Protein AF-A0A0F9W4S0-F1 (afdb_monomer_lite)

Structure (mmCIF, N/CA/C/O backbone):
data_AF-A0A0F9W4S0-F1
#
_entry.id   AF-A0A0F9W4S0-F1
#
loop_
_atom_site.group_PDB
_atom_site.id
_atom_site.type_symbol
_atom_site.label_atom_id
_atom_site.label_alt_id
_atom_site.label_comp_id
_atom_site.label_asym_id
_atom_site.label_entity_id
_atom_site.label_seq_id
_atom_site.pdbx_PDB_ins_code
_atom_site.Cartn_x
_atom_site.Cartn_y
_atom_site.Cartn_z
_atom_site.occupancy
_atom_site.B_iso_or_equiv
_atom_site.auth_seq_id
_atom_site.auth_comp_id
_atom_site.auth_asym_id
_atom_site.auth_atom_id
_atom_site.pdbx_PDB_model_num
ATOM 1 N N . MET A 1 1 ? 78.321 -8.284 -88.233 1.00 35.53 1 MET A N 1
ATOM 2 C CA . MET A 1 1 ? 76.912 -8.106 -88.644 1.00 35.53 1 MET A CA 1
ATOM 3 C C . MET A 1 1 ? 76.069 -8.826 -87.599 1.00 35.53 1 MET A C 1
ATOM 5 O O . MET A 1 1 ? 76.230 -10.026 -87.461 1.00 35.53 1 MET A O 1
ATOM 9 N N . THR A 1 2 ? 75.561 -8.072 -86.612 1.00 40.84 2 THR A N 1
ATOM 10 C CA . THR A 1 2 ? 74.116 -7.757 -86.428 1.00 40.84 2 THR A CA 1
ATOM 11 C C . THR A 1 2 ? 73.338 -8.998 -85.978 1.00 40.84 2 THR A C 1
ATOM 13 O O . THR A 1 2 ? 73.166 -9.905 -86.777 1.00 40.84 2 THR A O 1
ATOM 16 N N . GLY A 1 3 ? 73.025 -9.156 -84.686 1.00 39.34 3 GLY A N 1
ATOM 17 C CA . GLY A 1 3 ? 71.827 -8.589 -84.029 1.00 39.34 3 GLY A CA 1
ATOM 18 C C . GLY A 1 3 ? 70.700 -9.637 -84.118 1.00 39.34 3 GLY A C 1
ATOM 19 O O . GLY A 1 3 ? 70.496 -10.188 -85.186 1.00 39.34 3 GLY A O 1
ATOM 20 N N . ILE A 1 4 ? 69.982 -10.047 -83.075 1.00 41.34 4 ILE A N 1
ATOM 21 C CA . ILE A 1 4 ? 69.151 -9.268 -82.154 1.00 41.34 4 ILE A CA 1
ATOM 22 C C . ILE A 1 4 ? 68.816 -10.184 -80.966 1.00 41.34 4 ILE A C 1
ATOM 24 O O . ILE A 1 4 ? 68.409 -11.330 -81.146 1.00 41.34 4 ILE A O 1
ATOM 28 N N . GLU A 1 5 ? 68.987 -9.655 -79.760 1.00 43.16 5 GLU A N 1
ATOM 29 C CA . GLU A 1 5 ? 68.543 -10.239 -78.500 1.00 43.16 5 GLU A CA 1
ATOM 30 C C . GLU A 1 5 ? 67.014 -10.112 -78.391 1.00 43.16 5 GLU A C 1
ATOM 32 O O . GLU A 1 5 ? 66.477 -9.007 -78.341 1.00 43.16 5 GLU A O 1
ATOM 37 N N . THR A 1 6 ? 66.289 -11.228 -78.332 1.00 47.62 6 THR A N 1
ATOM 38 C CA . THR A 1 6 ? 64.877 -11.239 -77.919 1.00 47.62 6 THR A CA 1
ATOM 39 C C . THR A 1 6 ? 64.795 -11.530 -76.426 1.00 47.62 6 THR A C 1
ATOM 41 O O . THR A 1 6 ? 64.619 -12.672 -76.003 1.00 47.62 6 THR A O 1
ATOM 44 N N . GLY A 1 7 ? 64.951 -10.474 -75.627 1.00 41.50 7 GLY A N 1
ATOM 45 C CA . GLY A 1 7 ? 64.634 -10.478 -74.204 1.00 41.50 7 GLY A CA 1
ATOM 46 C C . GLY A 1 7 ? 63.122 -10.567 -74.000 1.00 41.50 7 GLY A C 1
ATOM 47 O O . GLY A 1 7 ? 62.387 -9.621 -74.279 1.00 41.50 7 GLY A O 1
ATOM 48 N N . ILE A 1 8 ? 62.658 -11.712 -73.504 1.00 42.81 8 ILE A N 1
ATOM 49 C CA . ILE A 1 8 ? 61.307 -11.884 -72.969 1.00 42.81 8 ILE A CA 1
ATOM 50 C C . ILE A 1 8 ? 61.239 -11.059 -71.679 1.00 42.81 8 ILE A C 1
ATOM 52 O O . ILE A 1 8 ? 61.689 -11.489 -70.618 1.00 42.81 8 ILE A O 1
ATOM 56 N N . MET A 1 9 ? 60.705 -9.844 -71.789 1.00 37.66 9 MET A N 1
ATOM 57 C CA . MET A 1 9 ? 60.315 -9.006 -70.658 1.00 37.66 9 MET A CA 1
ATOM 58 C C . MET A 1 9 ? 59.133 -9.672 -69.944 1.00 37.66 9 MET A C 1
ATOM 60 O O . MET A 1 9 ? 57.969 -9.388 -70.224 1.00 37.66 9 MET A O 1
ATOM 64 N N . LEU A 1 10 ? 59.439 -10.578 -69.013 1.00 39.91 10 LEU A N 1
ATOM 65 C CA . LEU A 1 10 ? 58.548 -10.944 -67.916 1.00 39.91 10 LEU A CA 1
ATOM 66 C C . LEU A 1 10 ? 58.331 -9.682 -67.078 1.00 39.91 10 LEU A C 1
ATOM 68 O O . LEU A 1 10 ? 59.092 -9.375 -66.164 1.00 39.91 10 LEU A O 1
ATOM 72 N N . GLY A 1 11 ? 57.303 -8.918 -67.444 1.00 39.50 11 GLY A N 1
ATOM 73 C CA . GLY A 1 11 ? 56.758 -7.848 -66.630 1.00 39.50 11 GLY A CA 1
ATOM 74 C C . GLY A 1 11 ? 56.229 -8.445 -65.334 1.00 39.50 11 GLY A C 1
ATOM 75 O O . GLY A 1 11 ? 55.070 -8.834 -65.238 1.00 39.50 11 GLY A O 1
ATOM 76 N N . THR A 1 12 ? 57.102 -8.543 -64.337 1.00 44.38 12 THR A N 1
ATOM 77 C CA . THR A 1 12 ? 56.738 -8.643 -62.930 1.00 44.38 12 THR A CA 1
ATOM 78 C C . THR A 1 12 ? 55.812 -7.474 -62.622 1.00 44.38 12 THR A C 1
ATOM 80 O O . THR A 1 12 ? 56.262 -6.356 -62.372 1.00 44.38 12 THR A O 1
ATOM 83 N N . TYR A 1 13 ? 54.503 -7.719 -62.642 1.00 42.56 13 TYR A N 1
ATOM 84 C CA . TYR A 1 13 ? 53.553 -6.893 -61.918 1.00 42.56 13 TYR A CA 1
ATOM 85 C C . TYR A 1 13 ? 53.876 -7.096 -60.441 1.00 42.56 13 TYR A C 1
ATOM 87 O O . TYR A 1 13 ? 53.337 -7.980 -59.776 1.00 42.56 13 TYR A O 1
ATOM 95 N N . ALA A 1 14 ? 54.828 -6.311 -59.939 1.00 40.72 14 ALA A N 1
ATOM 96 C CA . ALA A 1 14 ? 54.977 -6.068 -58.522 1.00 40.72 14 ALA A CA 1
ATOM 97 C C . ALA A 1 14 ? 53.711 -5.328 -58.084 1.00 40.72 14 ALA A C 1
ATOM 99 O O . ALA A 1 14 ? 53.678 -4.105 -57.984 1.00 40.72 14 ALA A O 1
ATOM 100 N N . VAL A 1 15 ? 52.643 -6.094 -57.868 1.00 44.09 15 VAL A N 1
ATOM 101 C CA . VAL A 1 15 ? 51.557 -5.701 -56.987 1.00 44.09 15 VAL A CA 1
ATOM 102 C C . VAL A 1 15 ? 52.212 -5.628 -55.619 1.00 44.09 15 VAL A C 1
ATOM 104 O O . VAL A 1 15 ? 52.358 -6.621 -54.907 1.00 44.09 15 VAL A O 1
ATOM 107 N N . THR A 1 16 ? 52.747 -4.451 -55.313 1.00 43.53 16 THR A N 1
ATOM 108 C CA . THR A 1 16 ? 53.255 -4.109 -53.999 1.00 43.53 16 THR A CA 1
ATOM 109 C C . THR A 1 16 ? 52.145 -4.444 -53.013 1.00 43.53 16 THR A C 1
ATOM 111 O O . THR A 1 16 ? 51.036 -3.918 -53.087 1.00 43.53 16 THR A O 1
ATOM 114 N N . ALA A 1 17 ? 52.435 -5.369 -52.099 1.00 41.00 17 ALA A N 1
ATOM 115 C CA . ALA A 1 17 ? 51.502 -5.905 -51.110 1.00 41.00 17 ALA A CA 1
ATOM 116 C C . ALA A 1 17 ? 50.814 -4.831 -50.228 1.00 41.00 17 ALA A C 1
ATOM 118 O O . ALA A 1 17 ? 49.924 -5.161 -49.449 1.00 41.00 17 ALA A O 1
ATOM 119 N N . GLY A 1 18 ? 51.188 -3.552 -50.363 1.00 42.31 18 GLY A N 1
ATOM 120 C CA . GLY A 1 18 ? 50.518 -2.409 -49.746 1.00 42.31 18 GLY A CA 1
ATOM 121 C C . GLY A 1 18 ? 49.149 -2.064 -50.349 1.00 42.31 18 GLY A C 1
ATOM 122 O O . GLY A 1 18 ? 48.245 -1.729 -49.589 1.00 42.31 18 GLY A O 1
ATOM 123 N N . ASP A 1 19 ? 48.943 -2.208 -51.665 1.00 39.06 19 ASP A N 1
ATOM 124 C CA . ASP A 1 19 ? 47.693 -1.760 -52.317 1.00 39.06 19 ASP A CA 1
ATOM 125 C C . ASP A 1 19 ? 46.550 -2.792 -52.213 1.00 39.06 19 ASP A C 1
ATOM 127 O O . ASP A 1 19 ? 45.376 -2.425 -52.152 1.00 39.06 19 ASP A O 1
ATOM 131 N N . VAL A 1 20 ? 46.863 -4.087 -52.083 1.00 39.53 20 VAL A N 1
ATOM 132 C CA . VAL A 1 20 ? 45.851 -5.149 -51.874 1.00 39.53 20 VAL A CA 1
ATOM 133 C C . VAL A 1 20 ? 45.367 -5.201 -50.413 1.00 39.53 20 VAL A C 1
ATOM 135 O O . VAL A 1 20 ? 44.236 -5.604 -50.138 1.00 39.53 20 VAL A O 1
ATOM 138 N N . MET A 1 21 ? 46.170 -4.710 -49.461 1.00 44.09 21 MET A N 1
ATOM 139 C CA . MET A 1 21 ? 45.812 -4.650 -48.034 1.00 44.09 21 MET A CA 1
ATOM 140 C C . MET A 1 21 ? 44.781 -3.551 -47.693 1.00 44.09 21 MET A C 1
ATOM 142 O O . MET A 1 21 ? 44.067 -3.677 -46.693 1.00 44.09 21 MET A O 1
ATOM 146 N N . MET A 1 22 ? 44.641 -2.493 -48.505 1.00 46.06 22 MET A N 1
ATOM 147 C CA . MET A 1 22 ? 43.649 -1.428 -48.251 1.00 46.06 22 MET A CA 1
ATOM 148 C C . MET A 1 22 ? 42.220 -1.779 -48.704 1.00 46.06 22 MET A C 1
ATOM 150 O O . MET A 1 22 ? 41.257 -1.289 -48.117 1.00 46.06 22 MET A O 1
ATOM 154 N N . VAL A 1 23 ? 42.053 -2.667 -49.690 1.00 42.81 23 VAL A N 1
ATOM 155 C CA . VAL A 1 23 ? 40.718 -3.123 -50.136 1.00 42.81 23 VAL A CA 1
ATOM 156 C C . VAL A 1 23 ? 40.209 -4.294 -49.281 1.00 42.81 23 VAL A C 1
ATOM 158 O O . VAL A 1 23 ? 39.013 -4.410 -49.023 1.00 42.81 23 VAL A O 1
ATOM 161 N N . ALA A 1 24 ? 41.107 -5.138 -48.757 1.00 38.03 24 ALA A N 1
ATOM 162 C CA . ALA A 1 24 ? 40.723 -6.243 -47.873 1.00 38.03 24 ALA A CA 1
ATOM 163 C C . ALA A 1 24 ? 40.256 -5.773 -46.477 1.00 38.03 24 ALA A C 1
ATOM 165 O O . ALA A 1 24 ? 39.369 -6.382 -45.877 1.00 38.03 24 ALA A O 1
ATOM 166 N N . SER A 1 25 ? 40.809 -4.672 -45.957 1.00 46.62 25 SER A N 1
ATOM 167 C CA . SER A 1 25 ? 40.494 -4.165 -44.610 1.00 46.62 25 SER A CA 1
ATOM 168 C C . SER A 1 25 ? 39.125 -3.475 -44.503 1.00 46.62 25 SER A C 1
ATOM 170 O O . SER A 1 25 ? 38.517 -3.485 -43.432 1.00 46.62 25 SER A O 1
ATOM 172 N N . THR A 1 26 ? 38.577 -2.955 -45.604 1.00 52.28 26 THR A N 1
ATOM 173 C CA . THR A 1 26 ? 37.248 -2.315 -45.636 1.00 52.28 26 THR A CA 1
ATOM 174 C C . THR A 1 26 ? 36.097 -3.326 -45.646 1.00 52.28 26 THR A C 1
ATOM 176 O O . THR A 1 26 ? 35.061 -3.070 -45.034 1.00 52.28 26 THR A O 1
ATOM 179 N N . LEU A 1 27 ? 36.278 -4.516 -46.230 1.00 41.91 27 LEU A N 1
ATOM 180 C CA . LEU A 1 27 ? 35.255 -5.575 -46.213 1.00 41.91 27 LEU A CA 1
ATOM 181 C C . LEU A 1 27 ? 35.150 -6.285 -44.852 1.00 41.91 27 LEU A C 1
ATOM 183 O O . LEU A 1 27 ? 34.049 -6.637 -44.423 1.00 41.91 27 LEU A O 1
ATOM 187 N N . ILE A 1 28 ? 36.267 -6.431 -44.130 1.00 51.91 28 ILE A N 1
ATOM 188 C CA . ILE A 1 28 ? 36.280 -7.033 -42.785 1.00 51.91 28 ILE A CA 1
ATOM 189 C C . ILE A 1 28 ? 35.549 -6.134 -41.767 1.00 51.91 28 ILE A C 1
ATOM 191 O O . ILE A 1 28 ? 34.851 -6.637 -40.883 1.00 51.91 28 ILE A O 1
ATOM 195 N N . GLY A 1 29 ? 35.617 -4.806 -41.924 1.00 51.94 29 GLY A N 1
ATOM 196 C CA . GLY A 1 29 ? 34.922 -3.852 -41.050 1.00 51.94 29 GLY A CA 1
ATOM 197 C C . GLY A 1 29 ? 33.389 -3.916 -41.130 1.00 51.94 29 GLY A C 1
ATOM 198 O O . GLY A 1 29 ? 32.711 -3.769 -40.112 1.00 51.94 29 GLY A O 1
ATOM 199 N N . VAL A 1 30 ? 32.823 -4.198 -42.308 1.00 52.47 30 VAL A N 1
ATOM 200 C CA . VAL A 1 30 ? 31.363 -4.186 -42.530 1.00 52.47 30 VAL A CA 1
ATOM 201 C C . VAL A 1 30 ? 30.675 -5.404 -41.907 1.00 52.47 30 VAL A C 1
ATOM 203 O O . VAL A 1 30 ? 29.612 -5.267 -41.297 1.00 52.47 30 VAL A O 1
ATOM 206 N N . VAL A 1 31 ? 31.291 -6.588 -41.982 1.00 55.84 31 VAL A N 1
ATOM 207 C CA . VAL A 1 31 ? 30.741 -7.813 -41.369 1.00 55.84 31 VAL A CA 1
ATOM 208 C C . VAL A 1 31 ? 30.735 -7.702 -39.841 1.00 55.84 31 VAL A C 1
ATOM 210 O O . VAL A 1 31 ? 29.723 -8.011 -39.206 1.00 55.84 31 VAL A O 1
ATOM 213 N N . GLY A 1 32 ? 31.810 -7.162 -39.253 1.00 59.38 32 GLY A N 1
ATOM 214 C CA . GLY A 1 32 ? 31.873 -6.875 -37.816 1.00 59.38 32 GLY A CA 1
ATOM 215 C C . GLY A 1 32 ? 30.794 -5.882 -37.363 1.00 59.38 32 GLY A C 1
ATOM 216 O O . GLY A 1 32 ? 30.127 -6.104 -36.352 1.00 59.38 32 GLY A O 1
ATOM 217 N N . GLN A 1 33 ? 30.540 -4.829 -38.148 1.00 58.38 33 GLN A N 1
ATOM 218 C CA . GLN A 1 33 ? 29.513 -3.824 -37.842 1.00 58.38 33 GLN A CA 1
ATOM 219 C C . GLN A 1 33 ? 28.076 -4.353 -37.989 1.00 58.38 33 GLN A C 1
ATOM 221 O O . GLN A 1 33 ? 27.204 -3.998 -37.189 1.00 58.38 33 GLN A O 1
ATOM 226 N N . MET A 1 34 ? 27.805 -5.237 -38.955 1.00 55.88 34 MET A N 1
ATOM 227 C CA . MET A 1 34 ? 26.488 -5.873 -39.098 1.00 55.88 34 MET A CA 1
ATOM 228 C C . MET A 1 34 ? 26.182 -6.831 -37.942 1.00 55.88 34 MET A C 1
ATOM 230 O O . MET A 1 34 ? 25.073 -6.800 -37.400 1.00 55.88 34 MET A O 1
ATOM 234 N N . GLN A 1 35 ? 27.168 -7.624 -37.516 1.00 64.50 35 GLN A N 1
ATOM 235 C CA . GLN A 1 35 ? 27.033 -8.526 -36.371 1.00 64.50 35 GLN A CA 1
ATOM 236 C C . GLN A 1 35 ? 26.844 -7.747 -35.056 1.00 64.50 35 GLN A C 1
ATOM 238 O O . GLN A 1 35 ? 26.011 -8.108 -34.216 1.00 64.50 35 GLN A O 1
ATOM 243 N N . GLN A 1 36 ? 27.535 -6.613 -34.911 1.00 64.12 36 GLN A N 1
ATOM 244 C CA . GLN A 1 36 ? 27.388 -5.708 -33.771 1.00 64.12 36 GLN A CA 1
ATOM 245 C C . GLN A 1 36 ? 25.999 -5.043 -33.724 1.00 64.12 36 GLN A C 1
ATOM 247 O O . GLN A 1 36 ? 25.409 -4.922 -32.649 1.00 64.12 36 GLN A O 1
ATOM 252 N N . ALA A 1 37 ? 25.421 -4.689 -34.877 1.00 60.94 37 ALA A N 1
ATOM 253 C CA . ALA A 1 37 ? 24.073 -4.125 -34.957 1.00 60.94 37 ALA A CA 1
ATOM 254 C C . ALA A 1 37 ? 22.980 -5.137 -34.554 1.00 60.94 37 ALA A C 1
ATOM 256 O O . ALA A 1 37 ? 22.035 -4.773 -33.847 1.00 60.94 37 ALA A O 1
ATOM 257 N N . SER A 1 38 ? 23.099 -6.411 -34.954 1.00 69.31 38 SER A N 1
ATOM 258 C CA . SER A 1 38 ? 22.171 -7.462 -34.502 1.00 69.31 38 SER A CA 1
ATOM 259 C C . SER A 1 38 ? 22.297 -7.745 -33.004 1.00 69.31 38 SER A C 1
ATOM 261 O O . SER A 1 38 ? 21.282 -7.896 -32.322 1.00 69.31 38 SER A O 1
ATOM 263 N N . ALA A 1 39 ? 23.521 -7.733 -32.465 1.00 71.75 39 ALA A N 1
ATOM 264 C CA . ALA A 1 39 ? 23.762 -7.921 -31.037 1.00 71.75 39 ALA A CA 1
ATOM 265 C C . ALA A 1 39 ? 23.161 -6.780 -30.194 1.00 71.75 39 ALA A C 1
ATOM 267 O O . ALA A 1 39 ? 22.528 -7.037 -29.172 1.00 71.75 39 ALA A O 1
ATOM 268 N N . GLN A 1 40 ? 23.268 -5.526 -30.646 1.00 72.94 40 GLN A N 1
ATOM 269 C CA . GLN A 1 40 ? 22.666 -4.368 -29.967 1.00 72.94 40 GLN A CA 1
ATOM 270 C C . GLN A 1 40 ? 21.131 -4.401 -29.975 1.00 72.94 40 GLN A C 1
ATOM 272 O O . GLN A 1 40 ? 20.493 -4.039 -28.982 1.00 72.94 40 GLN A O 1
ATOM 277 N N . GLN A 1 41 ? 20.514 -4.872 -31.064 1.00 72.50 41 GLN A N 1
ATOM 278 C CA . GLN A 1 41 ? 19.062 -5.063 -31.112 1.00 72.50 41 GLN A CA 1
ATOM 279 C C . GLN A 1 41 ? 18.596 -6.188 -30.183 1.00 72.50 41 GLN A C 1
ATOM 281 O O . GLN A 1 41 ? 17.593 -6.011 -29.487 1.00 72.50 41 GLN A O 1
ATOM 286 N N . ALA A 1 42 ? 19.315 -7.313 -30.141 1.00 77.88 42 ALA A N 1
ATOM 287 C CA . ALA A 1 42 ? 19.025 -8.417 -29.228 1.00 77.88 42 ALA A CA 1
ATOM 288 C C . ALA A 1 42 ? 19.185 -7.991 -27.757 1.00 77.88 42 ALA A C 1
ATOM 290 O O . ALA A 1 42 ? 18.298 -8.248 -26.943 1.00 77.88 42 ALA A O 1
ATOM 291 N N . ALA A 1 43 ? 20.243 -7.241 -27.434 1.00 77.25 43 ALA A N 1
ATOM 292 C CA . ALA A 1 43 ? 20.469 -6.690 -26.099 1.00 77.25 43 ALA A CA 1
ATOM 293 C C . ALA A 1 43 ? 19.334 -5.747 -25.657 1.00 77.25 43 ALA A C 1
ATOM 295 O O . ALA A 1 43 ? 18.821 -5.874 -24.546 1.00 77.25 43 ALA A O 1
ATOM 296 N N . GLY A 1 44 ? 18.871 -4.855 -26.540 1.00 77.19 44 GLY A N 1
ATOM 297 C CA . GLY A 1 44 ? 17.746 -3.962 -26.242 1.00 77.19 44 GLY A CA 1
ATOM 298 C C . GLY A 1 44 ? 16.409 -4.695 -26.052 1.00 77.19 44 GLY A C 1
ATOM 299 O O . GLY A 1 44 ? 15.571 -4.259 -25.263 1.00 77.19 44 GLY A O 1
ATOM 300 N N . GLN A 1 45 ? 16.191 -5.820 -26.743 1.00 80.56 45 GLN A N 1
ATOM 301 C CA . GLN A 1 45 ? 15.010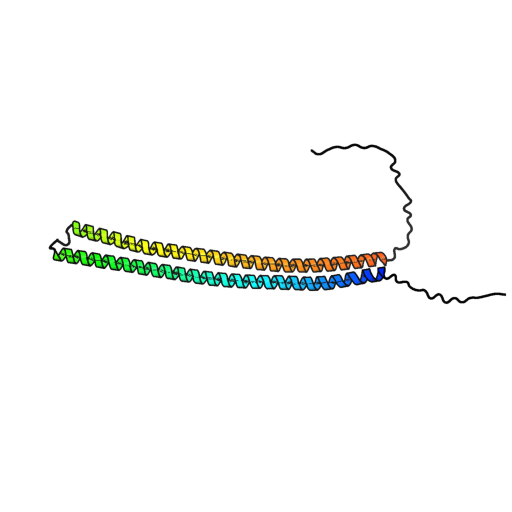 -6.666 -26.530 1.00 80.56 45 GLN A CA 1
ATOM 302 C C . GLN A 1 45 ? 15.081 -7.430 -25.205 1.00 80.56 45 GLN A C 1
ATOM 304 O O . GLN A 1 45 ? 14.095 -7.444 -24.470 1.00 80.56 45 GLN A O 1
ATOM 309 N N . ALA A 1 46 ? 16.242 -7.996 -24.866 1.00 81.50 46 ALA A N 1
ATOM 310 C CA . ALA A 1 46 ? 16.459 -8.676 -23.592 1.00 81.50 46 ALA A CA 1
ATOM 311 C C . ALA A 1 46 ? 16.275 -7.721 -22.399 1.00 81.50 46 ALA A C 1
ATOM 313 O O . ALA A 1 46 ? 15.619 -8.069 -21.420 1.00 81.50 46 ALA A O 1
ATOM 314 N N . GLN A 1 47 ? 16.769 -6.484 -22.506 1.00 81.50 47 GLN A N 1
ATOM 315 C CA . GLN A 1 47 ? 16.570 -5.451 -21.485 1.00 81.50 47 GLN A CA 1
ATOM 316 C C . GLN A 1 47 ? 15.096 -5.058 -21.327 1.00 81.50 47 GLN A C 1
ATOM 318 O O . GLN A 1 47 ? 14.618 -4.912 -20.203 1.00 81.50 47 GLN A O 1
ATOM 323 N N . ALA A 1 48 ? 14.350 -4.939 -22.429 1.00 79.44 48 ALA A N 1
ATOM 324 C CA . ALA A 1 48 ? 12.915 -4.671 -22.374 1.00 79.44 48 ALA A CA 1
ATOM 325 C C . ALA A 1 48 ? 12.124 -5.837 -21.751 1.00 79.44 48 ALA A C 1
ATOM 327 O O . ALA A 1 48 ? 11.210 -5.598 -20.964 1.00 79.44 48 ALA A O 1
ATOM 328 N N . ALA A 1 49 ? 12.489 -7.085 -22.059 1.00 83.50 49 ALA A N 1
ATOM 329 C CA . ALA A 1 49 ? 11.884 -8.265 -21.443 1.00 83.50 49 ALA A CA 1
ATOM 330 C C . ALA A 1 49 ? 12.183 -8.328 -19.936 1.00 83.50 49 ALA A C 1
ATOM 332 O O . ALA A 1 49 ? 11.274 -8.518 -19.130 1.00 83.50 49 ALA A O 1
ATOM 333 N N . ALA A 1 50 ? 13.432 -8.078 -19.533 1.00 84.56 50 ALA A N 1
ATOM 334 C CA . ALA A 1 50 ? 13.818 -8.011 -18.125 1.00 84.56 50 ALA A CA 1
ATOM 335 C C . ALA A 1 50 ? 13.062 -6.903 -17.369 1.00 84.56 50 ALA A C 1
ATOM 337 O O . ALA A 1 50 ? 12.590 -7.124 -16.254 1.00 84.56 50 ALA A O 1
ATOM 338 N N . ALA A 1 51 ? 12.892 -5.730 -17.984 1.00 84.62 51 ALA A N 1
ATOM 339 C CA . ALA A 1 51 ? 12.079 -4.648 -17.436 1.00 84.62 51 ALA A CA 1
ATOM 340 C C . ALA A 1 51 ? 10.603 -5.046 -17.272 1.00 84.62 51 ALA A C 1
ATOM 342 O O . ALA A 1 51 ? 10.006 -4.757 -16.236 1.00 84.62 51 ALA A O 1
ATOM 343 N N . ALA A 1 52 ? 10.028 -5.751 -18.252 1.00 85.81 52 ALA A N 1
ATOM 344 C CA . ALA A 1 52 ? 8.660 -6.259 -18.172 1.00 85.81 52 ALA A CA 1
ATOM 345 C C . ALA A 1 52 ? 8.478 -7.271 -17.035 1.00 85.81 52 ALA A C 1
ATOM 347 O O . ALA A 1 52 ? 7.505 -7.186 -16.287 1.00 85.81 52 ALA A O 1
ATOM 348 N N . HIS A 1 53 ? 9.440 -8.177 -16.845 1.00 88.25 53 HIS A N 1
ATOM 349 C CA . HIS A 1 53 ? 9.428 -9.103 -15.715 1.00 88.25 53 HIS A CA 1
ATOM 350 C C . HIS A 1 53 ? 9.510 -8.379 -14.369 1.00 88.25 53 HIS A C 1
ATOM 352 O O . HIS A 1 53 ? 8.734 -8.693 -13.470 1.00 88.25 53 HIS A O 1
ATOM 358 N N . ARG A 1 54 ? 10.391 -7.380 -14.236 1.00 85.88 54 ARG A N 1
ATOM 359 C CA . ARG A 1 54 ? 10.491 -6.566 -13.012 1.00 85.88 54 ARG A CA 1
ATOM 360 C C . ARG A 1 54 ? 9.182 -5.850 -12.700 1.00 85.88 54 ARG A C 1
ATOM 362 O O . ARG A 1 54 ? 8.722 -5.903 -11.568 1.00 85.88 54 ARG A O 1
ATOM 369 N N . ALA A 1 55 ? 8.545 -5.259 -13.706 1.00 87.25 55 ALA A N 1
ATOM 370 C CA . ALA A 1 55 ? 7.256 -4.599 -13.535 1.00 87.25 55 ALA A CA 1
ATOM 371 C C . ALA A 1 55 ? 6.137 -5.577 -13.148 1.00 87.25 55 ALA A C 1
ATOM 373 O O . ALA A 1 55 ? 5.298 -5.259 -12.310 1.00 87.25 55 ALA A O 1
ATOM 374 N N . ALA A 1 56 ? 6.134 -6.788 -13.712 1.00 90.25 56 ALA A N 1
ATOM 375 C CA . ALA A 1 56 ? 5.179 -7.824 -13.330 1.00 90.25 56 ALA A CA 1
ATOM 376 C C . ALA A 1 56 ? 5.366 -8.278 -11.871 1.00 90.25 56 ALA A C 1
ATOM 378 O O . ALA A 1 56 ? 4.377 -8.492 -11.173 1.00 90.25 56 ALA A O 1
ATOM 379 N N . ILE A 1 57 ? 6.613 -8.402 -11.404 1.00 92.44 57 ILE A N 1
ATOM 380 C CA . ILE A 1 57 ? 6.924 -8.724 -10.003 1.00 92.44 57 ILE A CA 1
ATOM 381 C C . ILE A 1 57 ? 6.467 -7.589 -9.084 1.00 92.44 57 ILE A C 1
ATOM 383 O O . ILE A 1 57 ? 5.719 -7.855 -8.148 1.00 92.44 57 ILE A O 1
ATOM 387 N N . ALA A 1 58 ? 6.820 -6.343 -9.409 1.00 90.06 58 ALA A N 1
ATOM 388 C CA . ALA A 1 58 ? 6.380 -5.156 -8.678 1.00 90.06 58 ALA A CA 1
ATOM 389 C C . ALA A 1 58 ? 4.847 -5.092 -8.554 1.00 90.06 58 ALA A C 1
ATOM 391 O O . ALA A 1 58 ? 4.308 -4.893 -7.470 1.00 90.06 58 ALA A O 1
ATOM 392 N N . ASN A 1 59 ? 4.114 -5.368 -9.638 1.00 91.19 59 ASN A N 1
ATOM 393 C CA . ASN A 1 59 ? 2.650 -5.406 -9.607 1.00 91.19 59 ASN A CA 1
ATOM 394 C C . ASN A 1 59 ? 2.096 -6.505 -8.691 1.00 91.19 59 ASN A C 1
ATOM 396 O O . ASN A 1 59 ? 1.108 -6.276 -7.994 1.00 91.19 59 ASN A O 1
ATOM 400 N N . ARG A 1 60 ? 2.712 -7.694 -8.673 1.00 94.31 60 ARG A N 1
ATOM 401 C CA . ARG A 1 60 ? 2.310 -8.767 -7.748 1.00 94.31 60 ARG A CA 1
ATOM 402 C C . ARG A 1 60 ? 2.592 -8.383 -6.302 1.00 94.31 60 ARG A C 1
ATOM 404 O O . ARG A 1 60 ? 1.754 -8.617 -5.441 1.00 94.31 60 ARG A O 1
ATOM 411 N N . GLN A 1 61 ? 3.746 -7.782 -6.042 1.00 93.44 61 GLN A N 1
ATOM 412 C CA . GLN A 1 61 ? 4.121 -7.343 -4.704 1.00 93.44 61 GLN A CA 1
ATOM 413 C C . GLN A 1 61 ? 3.187 -6.235 -4.198 1.00 93.44 61 GLN A C 1
ATOM 415 O O . GLN A 1 61 ? 2.713 -6.313 -3.068 1.00 93.44 61 GLN A O 1
ATOM 420 N N . ALA A 1 62 ? 2.808 -5.296 -5.069 1.00 95.81 62 ALA A N 1
ATOM 421 C CA . ALA A 1 62 ? 1.782 -4.298 -4.785 1.00 95.81 62 ALA A CA 1
ATOM 422 C C . ALA A 1 62 ? 0.419 -4.932 -4.447 1.00 95.81 62 ALA A C 1
ATOM 424 O O . ALA A 1 62 ? -0.216 -4.534 -3.477 1.00 95.81 62 ALA A O 1
ATOM 425 N N . GLN A 1 63 ? -0.019 -5.955 -5.191 1.00 94.75 63 GLN A N 1
ATOM 426 C CA . GLN A 1 63 ? -1.267 -6.670 -4.877 1.00 94.75 63 GLN A CA 1
ATOM 427 C C . GLN A 1 63 ? -1.217 -7.373 -3.516 1.00 94.75 63 GLN A C 1
ATOM 429 O O . GLN A 1 63 ? -2.208 -7.375 -2.791 1.00 94.75 63 GLN A O 1
ATOM 434 N N . VAL A 1 64 ? -0.076 -7.966 -3.150 1.00 97.00 64 VAL A N 1
ATOM 435 C CA . VAL A 1 64 ? 0.099 -8.583 -1.826 1.00 97.00 64 VAL A CA 1
ATOM 436 C C . VAL A 1 64 ? -0.013 -7.530 -0.723 1.00 97.00 64 VAL A C 1
ATOM 438 O O . VAL A 1 64 ? -0.703 -7.768 0.265 1.00 97.00 64 VAL A O 1
ATOM 441 N N . MET A 1 65 ? 0.598 -6.357 -0.905 1.00 96.88 65 MET A N 1
ATOM 442 C CA . MET A 1 65 ? 0.489 -5.246 0.048 1.00 96.88 65 MET A CA 1
ATOM 443 C C . MET A 1 65 ? -0.958 -4.757 0.201 1.00 96.88 65 MET A C 1
ATOM 445 O O . MET A 1 65 ? -1.406 -4.529 1.319 1.00 96.88 65 MET A O 1
ATOM 449 N N . GLU A 1 66 ? -1.728 -4.662 -0.884 1.00 96.44 66 GLU A N 1
ATOM 450 C CA . GLU A 1 66 ? -3.153 -4.297 -0.815 1.00 96.44 66 GLU A CA 1
ATOM 451 C C . GLU A 1 66 ? -4.000 -5.350 -0.097 1.00 96.44 66 GLU A C 1
ATOM 453 O O . GLU A 1 66 ? -4.888 -5.015 0.686 1.00 96.44 66 GLU A O 1
ATOM 458 N N . GLN A 1 67 ? -3.713 -6.636 -0.316 1.00 97.81 67 GLN A N 1
ATOM 459 C CA . GLN A 1 67 ? -4.373 -7.707 0.429 1.00 97.81 67 GLN A CA 1
ATOM 460 C C . GLN A 1 67 ? -4.051 -7.625 1.923 1.00 97.81 67 GLN A C 1
ATOM 462 O O . GLN A 1 67 ? -4.952 -7.776 2.747 1.00 97.81 67 GLN A O 1
ATOM 467 N N . GLN A 1 68 ? -2.793 -7.351 2.276 1.00 96.62 68 GLN A N 1
ATOM 468 C CA . GLN A 1 68 ? -2.382 -7.122 3.662 1.00 96.62 68 GLN A CA 1
ATOM 469 C C . GLN A 1 68 ? -3.086 -5.893 4.255 1.00 96.62 68 GLN A C 1
ATOM 471 O O . GLN A 1 68 ? -3.602 -5.976 5.364 1.00 96.62 68 GLN A O 1
ATOM 476 N N . ALA A 1 69 ? -3.214 -4.797 3.501 1.00 97.81 69 ALA A N 1
ATOM 477 C CA . ALA A 1 69 ? -3.952 -3.609 3.930 1.00 97.81 69 ALA A CA 1
ATOM 478 C C . ALA A 1 69 ? -5.424 -3.931 4.237 1.00 97.81 69 ALA A C 1
ATOM 480 O O . ALA A 1 69 ? -5.962 -3.521 5.265 1.00 97.81 69 ALA A O 1
ATOM 481 N N . GLY A 1 70 ? -6.071 -4.728 3.381 1.00 97.06 70 GLY A N 1
ATOM 482 C CA . GLY A 1 70 ? -7.427 -5.221 3.624 1.00 97.06 70 GLY A CA 1
ATOM 483 C C . GLY A 1 70 ? -7.535 -6.086 4.885 1.00 97.06 70 GLY A C 1
ATOM 484 O O . GLY A 1 70 ? -8.504 -5.963 5.636 1.00 97.06 70 GLY A O 1
ATOM 485 N N . GLN A 1 71 ? -6.534 -6.930 5.150 1.00 97.81 71 GLN A N 1
ATOM 486 C CA . GLN A 1 71 ? -6.475 -7.740 6.369 1.00 97.81 71 GLN A CA 1
ATOM 487 C C . GLN A 1 71 ? -6.299 -6.875 7.622 1.00 97.81 71 GLN A C 1
ATOM 489 O O . GLN A 1 71 ? -7.021 -7.098 8.590 1.00 97.81 71 GLN A O 1
ATOM 494 N N . GLU A 1 72 ? -5.433 -5.860 7.597 1.00 97.75 72 GLU A N 1
ATOM 495 C CA . GLU A 1 72 ? -5.248 -4.920 8.714 1.00 97.75 72 GLU A CA 1
ATOM 496 C C . GLU A 1 72 ? -6.548 -4.184 9.062 1.00 97.75 72 GLU A C 1
ATOM 498 O O . G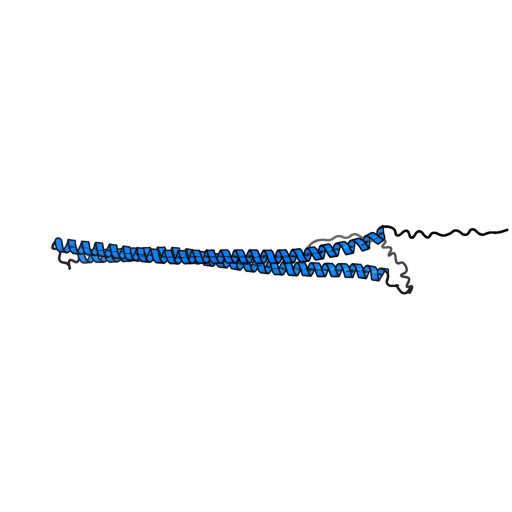LU A 1 72 ? -6.936 -4.135 10.231 1.00 97.75 72 GLU A O 1
ATOM 503 N N . ARG A 1 73 ? -7.295 -3.707 8.055 1.00 97.94 73 ARG A N 1
ATOM 504 C CA . ARG A 1 73 ? -8.629 -3.115 8.274 1.00 97.94 73 ARG A CA 1
ATOM 505 C C . ARG A 1 73 ? -9.615 -4.108 8.880 1.00 97.94 73 ARG A C 1
ATOM 507 O O . ARG A 1 73 ? -10.397 -3.758 9.759 1.00 97.94 73 ARG A O 1
ATOM 514 N N . ALA A 1 74 ? -9.611 -5.354 8.414 1.00 97.94 74 ALA A N 1
ATOM 515 C CA . ALA A 1 74 ? -10.501 -6.375 8.957 1.00 97.94 74 ALA A CA 1
ATOM 516 C C . ALA A 1 74 ? -10.147 -6.720 10.414 1.00 97.94 74 ALA A C 1
ATOM 518 O O . ALA A 1 74 ? -11.041 -6.906 11.242 1.00 97.94 74 ALA A O 1
ATOM 519 N N . VAL A 1 75 ? -8.853 -6.796 10.738 1.00 98.19 75 VAL A N 1
ATOM 520 C CA . VAL A 1 75 ? -8.358 -7.038 12.098 1.00 98.19 75 VAL A CA 1
ATOM 521 C C . VAL A 1 75 ? -8.728 -5.877 13.016 1.00 98.19 75 VAL A C 1
ATOM 523 O O . VAL A 1 75 ? -9.251 -6.121 14.103 1.00 98.19 75 VAL A O 1
ATOM 526 N N . SER A 1 76 ? -8.550 -4.630 12.576 1.00 97.81 76 SER A N 1
ATOM 527 C CA . SER A 1 76 ? -8.903 -3.458 13.381 1.00 97.81 76 SER A CA 1
ATOM 528 C C . SER A 1 76 ? -10.401 -3.334 13.626 1.00 97.81 76 SER A C 1
ATOM 530 O O . SER A 1 76 ? -10.819 -3.045 14.746 1.00 97.81 76 SER A O 1
ATOM 532 N N . GLN A 1 77 ? -11.232 -3.652 12.630 1.00 98.00 77 GLN A N 1
ATOM 533 C CA . GLN A 1 77 ? -12.684 -3.711 12.802 1.00 98.00 77 GLN A CA 1
ATOM 534 C C . GLN A 1 77 ? -13.100 -4.755 13.840 1.00 98.00 77 GLN A C 1
ATOM 536 O O . GLN A 1 77 ? -13.965 -4.481 14.673 1.00 98.00 77 GLN A O 1
ATOM 541 N N . ARG A 1 78 ? -12.474 -5.939 13.834 1.00 98.19 78 ARG A N 1
ATOM 542 C CA . ARG A 1 78 ? -12.728 -6.963 14.860 1.00 98.19 78 ARG A CA 1
ATOM 543 C C . ARG A 1 78 ? -12.264 -6.507 16.239 1.00 98.19 78 ARG A C 1
ATOM 545 O O . ARG A 1 78 ? -13.003 -6.687 1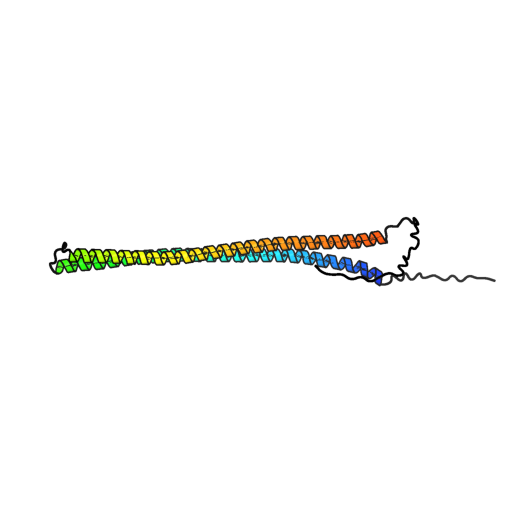7.201 1.00 98.19 78 ARG A O 1
ATOM 552 N N . ALA A 1 79 ? -11.083 -5.900 16.335 1.00 97.62 79 ALA A N 1
ATOM 553 C CA . ALA A 1 79 ? -10.564 -5.372 17.594 1.00 97.62 79 ALA A CA 1
ATOM 554 C C . ALA A 1 79 ? -11.508 -4.314 18.184 1.00 97.62 79 ALA A C 1
ATOM 556 O O . ALA A 1 79 ? -11.870 -4.391 19.353 1.00 97.62 79 ALA A O 1
ATOM 557 N N . ALA A 1 80 ? -12.006 -3.396 17.356 1.00 97.75 80 ALA A N 1
ATOM 558 C CA . ALA A 1 80 ? -12.969 -2.386 17.774 1.00 97.75 80 ALA A CA 1
ATOM 559 C C . ALA A 1 80 ? -14.309 -2.984 18.231 1.00 97.75 80 ALA A C 1
ATOM 561 O O . ALA A 1 80 ? -14.885 -2.541 19.222 1.00 97.75 80 ALA A O 1
ATOM 562 N N . GLN A 1 81 ? -14.809 -4.017 17.547 1.00 98.06 81 GLN A N 1
ATOM 563 C CA . GLN A 1 81 ? -16.008 -4.739 17.989 1.00 98.06 81 GLN A CA 1
ATOM 564 C C . GLN A 1 81 ? -15.800 -5.443 19.334 1.00 98.06 81 GLN A C 1
ATOM 566 O O . GLN A 1 81 ? -16.724 -5.482 20.147 1.00 98.06 81 GLN A O 1
ATOM 571 N N . GLU A 1 82 ? -14.607 -5.987 19.569 1.00 97.88 82 GLU A N 1
ATOM 572 C CA . GLU A 1 82 ? -14.254 -6.643 20.825 1.00 97.88 82 GLU A CA 1
ATOM 573 C C . GLU A 1 82 ? -14.133 -5.632 21.974 1.00 97.88 82 GLU A C 1
ATOM 575 O O . GLU A 1 82 ? -14.682 -5.881 23.045 1.00 97.88 82 GLU A O 1
ATOM 580 N N . GLU A 1 83 ? -13.533 -4.457 21.750 1.00 97.88 83 GLU A N 1
ATOM 581 C CA . GLU A 1 83 ? -13.543 -3.361 22.733 1.00 97.88 83 GLU A CA 1
ATOM 582 C C . GLU A 1 83 ? -14.975 -2.940 23.075 1.00 97.88 83 GLU A C 1
ATOM 584 O O . GLU A 1 83 ? -15.341 -2.893 24.252 1.00 97.88 83 GLU A O 1
ATOM 589 N N . ARG A 1 84 ? -15.843 -2.799 22.063 1.00 96.94 84 ARG A N 1
ATOM 590 C CA . ARG A 1 84 ? -17.267 -2.518 22.296 1.00 96.94 84 ARG A CA 1
ATOM 591 C C . ARG A 1 84 ? -18.009 -3.623 23.040 1.00 96.94 84 ARG A C 1
ATOM 593 O O . ARG A 1 84 ? -18.997 -3.424 23.745 1.00 96.94 84 ARG A O 1
ATOM 600 N N . ARG A 1 85 ? -17.593 -4.870 22.846 1.00 97.62 85 ARG A N 1
ATOM 601 C CA . ARG A 1 85 ? -18.162 -6.004 23.573 1.00 97.62 85 ARG A CA 1
ATOM 602 C C . ARG A 1 85 ? -17.727 -5.978 25.039 1.00 97.62 85 ARG A C 1
ATOM 604 O O . ARG A 1 85 ? -18.554 -6.219 25.916 1.00 97.62 85 ARG A O 1
ATOM 611 N N . ARG A 1 86 ? -16.458 -5.661 25.304 1.00 96.62 86 ARG A N 1
ATOM 612 C CA . ARG A 1 86 ? -15.900 -5.533 26.656 1.00 96.62 86 ARG A CA 1
ATOM 613 C C . ARG A 1 86 ? -16.571 -4.412 27.433 1.00 96.62 86 ARG A C 1
ATOM 615 O O . ARG A 1 86 ? -17.007 -4.666 28.552 1.00 96.62 86 ARG A O 1
ATOM 622 N N . GLY A 1 87 ? -16.721 -3.228 26.841 1.00 96.69 87 GLY A N 1
ATOM 623 C CA . GLY A 1 87 ? -17.395 -2.112 27.503 1.00 96.69 87 GLY A CA 1
ATOM 624 C C . GLY A 1 87 ? -18.847 -2.446 27.860 1.00 96.69 87 GLY A C 1
ATOM 625 O O . GLY A 1 87 ? -19.227 -2.327 29.023 1.00 96.69 87 GLY A O 1
ATOM 626 N N . ARG A 1 88 ? -19.610 -3.077 26.954 1.00 95.75 88 ARG A N 1
ATOM 627 C CA . ARG A 1 88 ? -20.950 -3.618 27.270 1.00 95.75 88 ARG A CA 1
ATOM 628 C C . ARG A 1 88 ? -20.968 -4.619 28.430 1.00 95.75 88 ARG A C 1
ATOM 630 O O . ARG A 1 88 ? -21.887 -4.572 29.251 1.00 95.75 88 ARG A O 1
ATOM 637 N N . PHE A 1 89 ? -19.985 -5.516 28.531 1.00 97.31 89 PHE A N 1
ATOM 638 C CA . PHE A 1 89 ? -19.886 -6.440 29.668 1.00 97.31 89 PHE A CA 1
ATOM 639 C C . PHE A 1 89 ? -19.574 -5.718 30.983 1.00 97.31 89 PHE A C 1
ATOM 641 O O . PHE A 1 89 ? -20.168 -6.048 32.011 1.00 97.31 89 PHE A O 1
ATOM 648 N N . VAL A 1 90 ? -18.680 -4.726 30.960 1.00 96.56 90 VAL A N 1
ATOM 649 C CA . VAL A 1 90 ? -18.357 -3.909 32.138 1.00 96.56 90 VAL A CA 1
ATOM 650 C C . VAL A 1 90 ? -19.581 -3.101 32.571 1.00 96.56 90 VAL A C 1
ATOM 652 O O . VAL A 1 90 ? -19.959 -3.173 33.738 1.00 96.56 90 VAL A O 1
ATOM 655 N N . SER A 1 91 ? -20.268 -2.441 31.638 1.00 94.81 91 SER A N 1
ATOM 656 C CA . SER A 1 91 ? -21.519 -1.714 31.886 1.00 94.81 91 SER A CA 1
ATOM 657 C C . SER A 1 91 ? -22.602 -2.617 32.480 1.00 94.81 91 SER A C 1
ATOM 659 O O . SER A 1 91 ? -23.220 -2.263 33.482 1.00 94.81 91 SER A O 1
ATOM 661 N N . SER A 1 92 ? -22.773 -3.831 31.942 1.00 94.75 92 SER A N 1
ATOM 662 C CA . SER A 1 92 ? -23.724 -4.819 32.480 1.00 94.75 92 SER A CA 1
ATOM 663 C C . SER A 1 92 ? -23.372 -5.233 33.912 1.00 94.75 92 SER A C 1
ATOM 665 O O . SER A 1 92 ? -24.252 -5.383 34.759 1.00 94.75 92 SER A O 1
ATOM 667 N N . ARG A 1 93 ? -22.077 -5.397 34.210 1.00 94.62 93 ARG A N 1
ATOM 668 C CA . ARG A 1 93 ? -21.596 -5.738 35.553 1.00 94.62 93 ARG A CA 1
ATOM 669 C C . ARG A 1 93 ? -21.800 -4.590 36.540 1.00 94.62 93 ARG A C 1
ATOM 671 O O . ARG A 1 93 ? -22.205 -4.857 37.669 1.00 94.62 93 ARG A O 1
ATOM 678 N N . VAL A 1 94 ? -21.539 -3.346 36.133 1.00 92.88 94 VAL A N 1
ATOM 679 C CA . VAL A 1 94 ? -21.810 -2.159 36.958 1.00 92.88 94 VAL A CA 1
ATOM 680 C C . VAL A 1 94 ? -23.297 -2.083 37.270 1.00 92.88 94 VAL A C 1
ATOM 682 O O . VAL A 1 94 ? -23.655 -2.033 38.439 1.00 92.88 94 VAL A O 1
ATOM 685 N N . GLN A 1 95 ? -24.161 -2.202 36.260 1.00 90.88 95 GLN A N 1
ATOM 686 C CA . GLN A 1 95 ? -25.610 -2.173 36.448 1.00 90.88 95 GLN A CA 1
ATOM 687 C C . GLN A 1 95 ? -26.104 -3.270 37.409 1.00 90.88 95 GLN A C 1
ATOM 689 O O . GLN A 1 95 ? -26.922 -2.995 38.287 1.00 90.88 95 GLN A O 1
ATOM 694 N N . ALA A 1 96 ? -25.590 -4.500 37.289 1.00 92.38 96 ALA A N 1
ATOM 695 C CA . ALA A 1 96 ? -25.935 -5.596 38.194 1.00 92.38 96 ALA A CA 1
ATOM 696 C C . ALA A 1 96 ? -25.459 -5.344 39.636 1.00 92.38 96 ALA A C 1
ATOM 698 O O . ALA A 1 96 ? -26.190 -5.627 40.585 1.00 92.38 96 ALA A O 1
ATOM 699 N N . LEU A 1 97 ? -24.254 -4.791 39.809 1.00 90.81 97 LEU A N 1
ATOM 700 C CA . LEU A 1 97 ? -23.713 -4.457 41.126 1.00 90.81 97 LEU A CA 1
ATOM 701 C C . LEU A 1 97 ? -24.494 -3.313 41.785 1.00 90.81 97 LEU A C 1
ATOM 703 O O . LEU A 1 97 ? -24.782 -3.394 42.975 1.00 90.81 97 LEU A O 1
ATOM 707 N N . SER A 1 98 ? -24.881 -2.292 41.015 1.00 88.50 98 SER A N 1
ATOM 708 C CA . SER A 1 98 ? -25.731 -1.190 41.478 1.00 88.50 98 SER A CA 1
ATOM 709 C C . SER A 1 98 ? -27.104 -1.683 41.930 1.00 88.50 98 SER A C 1
ATOM 711 O O . SER A 1 98 ? -27.583 -1.290 42.989 1.00 88.50 98 SER A O 1
ATOM 713 N N . ALA A 1 99 ? -27.715 -2.600 41.171 1.00 87.50 99 ALA A N 1
ATOM 714 C CA . ALA A 1 99 ? -28.981 -3.215 41.560 1.00 87.50 99 ALA A CA 1
ATOM 715 C C . ALA A 1 99 ? -28.848 -4.040 42.855 1.00 87.50 99 ALA A C 1
ATOM 717 O O . ALA A 1 99 ? -29.736 -4.000 43.704 1.00 87.50 99 ALA A O 1
ATOM 718 N N . ALA A 1 100 ? -27.733 -4.757 43.032 1.00 88.81 100 ALA A N 1
ATOM 719 C CA . ALA A 1 100 ? -27.470 -5.556 44.228 1.00 88.81 100 ALA A CA 1
ATOM 720 C C . ALA A 1 100 ? -27.156 -4.710 45.475 1.00 88.81 100 ALA A C 1
ATOM 722 O O . ALA A 1 100 ? -27.474 -5.130 46.586 1.00 88.81 100 ALA A O 1
ATOM 723 N N . SER A 1 101 ? -26.549 -3.529 45.317 1.00 86.81 101 SER A N 1
ATOM 724 C CA . SER A 1 101 ? -26.223 -2.632 46.435 1.00 86.81 101 SER A CA 1
ATOM 725 C C . SER A 1 101 ? -27.412 -1.800 46.928 1.00 86.81 101 SER A C 1
ATOM 727 O O . SER A 1 101 ? -27.274 -1.068 47.907 1.00 86.81 101 SER A O 1
ATOM 729 N N . GLY A 1 102 ? -28.574 -1.894 46.271 1.00 83.81 102 GLY A N 1
ATOM 730 C CA . GLY A 1 102 ? -29.752 -1.084 46.586 1.00 83.81 102 GLY A CA 1
ATOM 731 C C . GLY A 1 102 ? -29.627 0.379 46.151 1.00 83.81 102 GLY A C 1
ATOM 732 O O . GLY A 1 102 ? -30.524 1.174 46.431 1.00 83.81 102 GLY A O 1
ATOM 733 N N . ALA A 1 103 ? -28.546 0.738 45.449 1.00 77.81 103 ALA A N 1
ATOM 734 C CA . ALA A 1 103 ? -28.443 2.024 44.779 1.00 77.81 103 ALA A CA 1
ATOM 735 C C . ALA A 1 103 ? -29.480 2.061 43.649 1.00 77.81 103 ALA A C 1
ATOM 737 O O . ALA A 1 103 ? -29.535 1.165 42.803 1.00 77.81 103 ALA A O 1
ATOM 738 N N . GLY A 1 104 ? -30.340 3.080 43.641 1.00 74.88 104 GLY A N 1
ATOM 739 C CA . GLY A 1 104 ? -31.332 3.235 42.582 1.00 74.88 104 GLY A CA 1
ATOM 740 C C . GLY A 1 104 ? -30.649 3.283 41.213 1.00 74.88 104 GLY A C 1
ATOM 741 O O . GLY A 1 104 ? -29.612 3.920 41.056 1.00 74.88 104 GLY A O 1
ATOM 742 N N . ALA A 1 105 ? -31.244 2.655 40.195 1.00 70.19 105 ALA A N 1
ATOM 743 C CA . ALA A 1 105 ? -30.708 2.655 38.826 1.00 70.19 105 ALA A CA 1
ATOM 744 C C . ALA A 1 105 ? -30.544 4.067 38.213 1.00 70.19 105 ALA A C 1
ATOM 746 O O . ALA A 1 105 ? -29.916 4.218 37.171 1.00 70.19 105 ALA A O 1
ATOM 747 N N . LEU A 1 106 ? -31.120 5.086 38.860 1.00 77.62 106 LEU A N 1
ATOM 748 C CA . LEU A 1 106 ? -31.069 6.499 38.487 1.00 77.62 106 LEU A CA 1
ATOM 749 C C . LEU A 1 106 ? -30.160 7.328 39.410 1.00 77.62 106 LEU A C 1
ATOM 751 O O . LEU A 1 106 ? -30.234 8.554 39.390 1.00 77.62 106 LEU A O 1
ATOM 755 N N . ASP A 1 107 ? -29.330 6.686 40.238 1.00 85.81 107 ASP A N 1
ATOM 756 C CA . ASP A 1 107 ? -28.326 7.402 41.020 1.00 85.81 107 ASP A CA 1
ATOM 757 C C . ASP A 1 107 ? -27.351 8.115 40.059 1.00 85.81 107 ASP A C 1
ATOM 759 O O . ASP A 1 107 ? -26.771 7.460 39.180 1.00 85.81 107 ASP A O 1
ATOM 763 N N . PRO A 1 108 ? -27.156 9.440 40.193 1.00 86.94 108 PRO A N 1
ATOM 764 C CA . PRO A 1 108 ? -26.305 10.212 39.290 1.00 86.94 108 PRO A CA 1
ATOM 765 C C . PRO A 1 108 ? -24.861 9.696 39.244 1.00 86.94 108 PRO A C 1
ATOM 767 O O . PRO A 1 108 ? -24.211 9.796 38.204 1.00 86.94 108 PRO A O 1
ATOM 770 N N . THR A 1 109 ? -24.374 9.084 40.325 1.00 89.38 109 THR A N 1
ATOM 771 C CA . THR A 1 109 ? -23.045 8.463 40.390 1.00 89.38 109 THR A CA 1
ATOM 772 C C . THR A 1 109 ? -22.943 7.270 39.440 1.00 89.38 109 THR A C 1
ATOM 774 O O . THR A 1 109 ? -21.962 7.138 38.712 1.00 89.38 109 THR A O 1
ATOM 777 N N . ILE A 1 110 ? -23.965 6.408 39.404 1.00 88.38 110 ILE A N 1
ATOM 778 C CA . ILE A 1 110 ? -23.982 5.213 38.546 1.00 88.38 110 ILE A CA 1
ATOM 779 C C . ILE A 1 110 ? -24.119 5.601 37.075 1.00 88.38 110 ILE A C 1
ATOM 781 O O . ILE A 1 110 ? -23.422 5.045 36.226 1.00 88.38 110 ILE A O 1
ATOM 785 N N . VAL A 1 111 ? -24.970 6.587 36.779 1.00 90.44 111 VAL A N 1
ATOM 786 C CA . VAL A 1 111 ? -25.118 7.138 35.425 1.00 90.44 111 VAL A CA 1
ATOM 787 C C . VAL A 1 111 ? -23.801 7.744 34.934 1.00 90.44 111 VAL A C 1
ATOM 789 O O . VAL A 1 111 ? -23.418 7.492 33.793 1.00 90.44 111 VAL A O 1
ATOM 792 N N . GLY A 1 112 ? -23.082 8.472 35.796 1.00 92.12 112 GLY A N 1
ATOM 793 C CA . GLY A 1 112 ? -21.748 8.997 35.489 1.00 92.12 112 GLY A CA 1
ATOM 794 C C . GLY A 1 112 ? -20.757 7.889 35.133 1.00 92.12 112 GLY A C 1
ATOM 795 O O . GLY A 1 112 ? -20.176 7.913 34.054 1.00 92.12 112 GLY A O 1
ATOM 796 N N . ILE A 1 113 ? -20.655 6.853 35.975 1.00 91.75 113 ILE A N 1
ATOM 797 C CA . ILE A 1 113 ? -19.759 5.708 35.736 1.00 91.75 113 ILE A CA 1
ATOM 798 C C . ILE A 1 113 ? -20.088 4.998 34.412 1.00 91.75 113 ILE A C 1
ATOM 800 O O . ILE A 1 113 ? -19.185 4.665 33.648 1.00 91.75 113 ILE A O 1
ATOM 804 N N . LEU A 1 114 ? -21.371 4.763 34.115 1.00 92.75 114 LEU A N 1
ATOM 805 C CA . LEU A 1 114 ? -21.804 4.156 32.849 1.00 92.75 114 LEU A CA 1
ATOM 806 C C . LEU A 1 114 ? -21.458 5.036 31.636 1.00 92.75 114 LEU A C 1
ATOM 808 O O . LEU A 1 114 ? -21.042 4.509 30.603 1.00 92.75 114 LEU A O 1
ATOM 812 N N . GLY A 1 115 ? -21.607 6.357 31.762 1.00 93.56 115 GLY A N 1
ATOM 813 C CA . GLY A 1 115 ? -21.222 7.323 30.732 1.00 93.56 115 GLY A CA 1
ATOM 814 C C . GLY A 1 115 ? -19.715 7.334 30.464 1.00 93.56 115 GLY A C 1
ATOM 815 O O . GLY A 1 115 ? -19.295 7.298 29.304 1.00 93.56 115 GLY A O 1
ATOM 816 N N . ASP A 1 116 ? -18.906 7.299 31.523 1.00 95.31 116 ASP A N 1
ATOM 817 C CA . ASP A 1 116 ? -17.445 7.234 31.424 1.00 95.31 116 ASP A CA 1
ATOM 818 C C . ASP A 1 116 ? -16.993 5.926 30.760 1.00 95.31 116 ASP A C 1
ATOM 820 O O . ASP A 1 116 ? -16.165 5.950 29.849 1.00 95.31 116 ASP A O 1
ATOM 824 N N . ILE A 1 117 ? -17.590 4.786 31.136 1.00 94.69 117 ILE A N 1
ATOM 825 C CA . ILE A 1 117 ? -17.309 3.487 30.502 1.00 94.69 117 ILE A CA 1
ATOM 826 C C . ILE A 1 117 ? -17.646 3.524 29.012 1.00 94.69 117 ILE A C 1
ATOM 828 O O . ILE A 1 117 ? -16.842 3.068 28.204 1.00 94.69 117 ILE A O 1
ATOM 832 N N . GLY A 1 118 ? -18.808 4.068 28.638 1.00 94.19 118 GLY A N 1
ATOM 833 C CA . GLY A 1 118 ? -19.203 4.175 27.232 1.00 94.19 118 GLY A CA 1
ATOM 834 C C . GLY A 1 118 ? -18.265 5.075 26.420 1.00 94.19 118 GLY A C 1
ATOM 835 O O . GLY A 1 118 ? -17.927 4.755 25.281 1.00 94.19 118 GLY A O 1
ATOM 836 N N . THR A 1 119 ? -17.797 6.171 27.019 1.00 97.06 119 THR A N 1
ATOM 837 C CA . THR A 1 119 ? -16.848 7.095 26.379 1.00 97.06 119 THR A CA 1
ATOM 838 C C . THR A 1 119 ? -15.477 6.443 26.188 1.00 97.06 119 THR A C 1
ATOM 840 O O . THR A 1 119 ? -14.885 6.537 25.111 1.00 97.06 119 THR A O 1
ATOM 843 N N . GLU A 1 120 ? -14.985 5.739 27.206 1.00 95.88 120 GLU A N 1
ATOM 844 C CA . GLU A 1 120 ? -13.716 5.008 27.161 1.00 95.88 120 GLU A CA 1
ATOM 845 C C . GLU A 1 120 ? -13.773 3.836 26.163 1.00 95.88 120 GLU A C 1
ATOM 847 O O . GLU A 1 120 ? -12.837 3.630 25.389 1.00 95.88 120 GLU A O 1
ATOM 852 N N . GLU A 1 121 ? -14.888 3.098 26.133 1.00 97.25 121 GLU A N 1
ATOM 853 C CA . GLU A 1 121 ? -15.164 2.022 25.173 1.00 97.25 121 GLU A CA 1
ATOM 854 C C . GLU A 1 121 ? -15.045 2.522 23.729 1.00 97.25 121 GLU A C 1
ATOM 856 O O . GLU A 1 121 ? -14.286 1.959 22.935 1.00 97.25 121 GLU A O 1
ATOM 861 N N . GLU A 1 122 ? -15.767 3.593 23.386 1.00 96.69 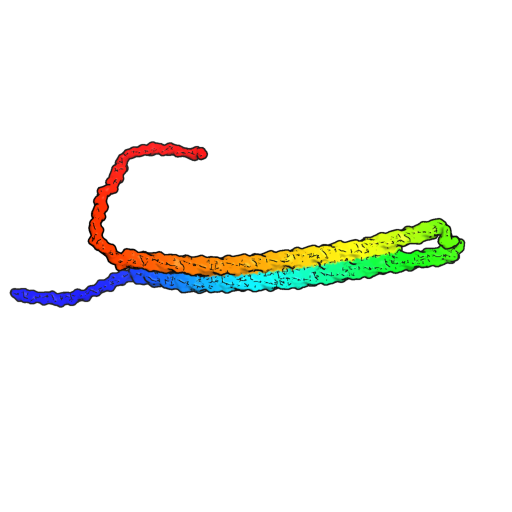122 GLU A N 1
ATOM 862 C CA . GLU A 1 122 ? -15.763 4.115 22.019 1.00 96.69 122 GLU A CA 1
ATOM 863 C C . GLU A 1 122 ? -14.413 4.742 21.662 1.00 96.69 122 GLU A C 1
ATOM 865 O O . GLU A 1 122 ? -13.925 4.549 20.550 1.00 96.69 122 GLU A O 1
ATOM 870 N N . THR A 1 123 ? -13.748 5.411 22.609 1.00 98.25 123 THR A N 1
ATOM 871 C CA . THR A 1 123 ? -12.400 5.956 22.389 1.00 98.25 123 THR A CA 1
ATOM 872 C C . THR A 1 123 ? -11.405 4.845 22.048 1.00 98.25 123 THR A C 1
ATOM 874 O O . THR A 1 123 ? -10.639 4.971 21.089 1.00 98.25 123 THR A O 1
ATOM 877 N N . ARG A 1 124 ? -11.440 3.717 22.768 1.00 97.44 124 ARG A N 1
ATOM 878 C CA . ARG A 1 124 ? -10.586 2.550 22.482 1.00 97.44 124 ARG A CA 1
ATOM 879 C C . ARG A 1 124 ? -10.936 1.889 21.156 1.00 97.44 124 ARG A C 1
ATOM 881 O O . ARG A 1 124 ? -10.035 1.545 20.392 1.00 97.44 124 ARG A O 1
ATOM 888 N N . ALA A 1 125 ? -12.225 1.749 20.854 1.00 98.00 125 ALA A N 1
ATOM 889 C CA . ALA A 1 125 ? -12.686 1.181 19.594 1.00 98.00 125 ALA A CA 1
ATOM 890 C C . ALA A 1 125 ? -12.245 2.030 18.388 1.00 98.00 125 ALA A C 1
ATOM 892 O O . ALA A 1 125 ? -11.716 1.492 17.413 1.00 98.00 125 ALA A O 1
ATOM 893 N N . LEU A 1 126 ? -12.403 3.354 18.465 1.00 97.75 126 LEU A N 1
ATOM 894 C CA . LEU A 1 126 ? -11.955 4.289 17.431 1.00 97.75 126 LEU A CA 1
ATOM 895 C C . LEU A 1 126 ? -10.432 4.312 17.300 1.00 97.75 126 LEU A C 1
ATOM 897 O O . LEU A 1 126 ? -9.926 4.334 16.180 1.00 97.75 126 LEU A O 1
ATOM 901 N N . THR A 1 127 ? -9.703 4.244 18.415 1.00 98.19 127 THR A N 1
ATOM 902 C CA . THR A 1 127 ? -8.234 4.160 18.400 1.00 98.19 127 THR A CA 1
ATOM 903 C C . THR A 1 127 ? -7.772 2.893 17.680 1.00 98.19 127 THR A C 1
ATOM 905 O O . THR A 1 127 ? -6.936 2.970 16.783 1.00 98.19 127 THR A O 1
ATOM 908 N N . ALA A 1 128 ? -8.373 1.737 17.984 1.00 97.25 128 ALA A N 1
ATOM 909 C CA . ALA A 1 128 ? -8.053 0.480 17.309 1.00 97.25 128 ALA A CA 1
ATOM 910 C C . ALA A 1 128 ? -8.332 0.543 15.796 1.00 97.25 128 ALA A C 1
ATOM 912 O O . ALA A 1 128 ? -7.505 0.098 14.998 1.00 97.25 128 ALA A O 1
ATOM 913 N N . LEU A 1 129 ? -9.471 1.124 15.391 1.00 97.75 129 LEU A N 1
ATOM 914 C CA . LEU A 1 129 ? -9.796 1.353 13.977 1.00 97.75 129 LEU A CA 1
ATOM 915 C C . LEU A 1 129 ? -8.761 2.246 13.297 1.00 97.75 129 LEU A C 1
ATOM 917 O O . LEU A 1 129 ? -8.274 1.902 12.219 1.00 97.75 129 LEU A O 1
ATOM 921 N N . TYR A 1 130 ? -8.429 3.369 13.932 1.00 97.94 130 TYR A N 1
ATOM 922 C CA . TYR A 1 130 ? -7.482 4.345 13.414 1.00 97.94 130 TYR A CA 1
ATOM 923 C C . TYR A 1 130 ? -6.098 3.728 13.201 1.00 97.94 130 TYR A C 1
ATOM 925 O O . TYR A 1 130 ? -5.540 3.854 12.114 1.00 97.94 130 TYR A O 1
ATOM 933 N N . GLU A 1 131 ? -5.577 2.990 14.184 1.00 97.25 131 GLU A N 1
ATOM 934 C CA . GLU A 1 131 ? -4.289 2.305 14.061 1.00 97.25 131 GLU A CA 1
ATOM 935 C C . GLU A 1 131 ? -4.252 1.329 12.882 1.00 97.25 131 GLU A C 1
ATOM 937 O O . GLU A 1 131 ? -3.281 1.302 12.125 1.00 97.25 131 GLU A O 1
ATOM 942 N N . GLY A 1 132 ? -5.308 0.530 12.705 1.00 97.81 132 GLY A N 1
ATOM 943 C CA . GLY A 1 132 ? -5.391 -0.385 11.569 1.00 97.81 132 GLY A CA 1
ATOM 944 C C . GLY A 1 132 ? -5.471 0.335 10.229 1.00 97.81 132 GLY A C 1
ATOM 945 O O . GLY A 1 132 ? -4.846 -0.097 9.265 1.00 97.81 132 GLY A O 1
ATOM 946 N N . GLU A 1 133 ? -6.206 1.446 10.163 1.00 97.38 133 GLU A N 1
ATOM 947 C CA . GLU A 1 133 ? -6.330 2.239 8.939 1.00 97.38 133 GLU A CA 1
ATOM 948 C C . GLU A 1 133 ? -5.021 2.958 8.581 1.00 97.38 133 GLU A C 1
ATOM 950 O O . GLU A 1 133 ? -4.678 3.050 7.406 1.00 97.38 133 GLU A O 1
ATOM 955 N N . GLU A 1 134 ? -4.254 3.441 9.561 1.00 97.81 134 GLU A N 1
ATOM 956 C CA . GLU A 1 134 ? -2.915 3.996 9.316 1.00 97.81 134 GLU A CA 1
ATOM 957 C C . GLU A 1 134 ? -1.950 2.920 8.791 1.00 97.81 134 GLU A C 1
ATOM 959 O O . GLU A 1 134 ? -1.248 3.150 7.802 1.00 97.81 134 GLU A O 1
ATOM 964 N N . ARG A 1 135 ? -1.958 1.709 9.373 1.00 97.06 135 ARG A N 1
ATOM 965 C CA . ARG A 1 135 ? -1.161 0.577 8.856 1.00 97.06 135 ARG A CA 1
ATOM 966 C C . ARG A 1 135 ? -1.574 0.203 7.431 1.00 97.06 135 ARG A C 1
ATOM 968 O O . ARG A 1 135 ? -0.711 0.035 6.568 1.00 97.06 135 ARG A O 1
ATOM 975 N N . ALA A 1 136 ? -2.878 0.126 7.166 1.00 97.81 136 ALA A N 1
ATOM 976 C CA . ALA A 1 136 ? -3.417 -0.162 5.841 1.00 97.81 136 ALA A CA 1
ATOM 977 C C . ALA A 1 136 ? -3.008 0.902 4.810 1.00 97.81 136 ALA A C 1
ATOM 979 O O . ALA A 1 136 ? -2.517 0.556 3.735 1.00 97.81 136 ALA A O 1
ATOM 980 N N . ARG A 1 137 ? -3.114 2.191 5.155 1.00 96.75 137 ARG A N 1
ATOM 981 C CA . ARG A 1 137 ? -2.661 3.297 4.296 1.00 96.75 137 ARG A CA 1
ATOM 982 C C . ARG A 1 137 ? -1.162 3.244 4.016 1.00 96.75 137 ARG A C 1
ATOM 984 O O . ARG A 1 137 ? -0.751 3.488 2.884 1.00 96.75 137 ARG A O 1
ATOM 991 N N . GLY A 1 138 ? -0.343 2.881 5.005 1.00 97.50 138 GLY A N 1
ATOM 992 C CA . GLY A 1 138 ? 1.094 2.673 4.808 1.00 97.50 138 GLY A CA 1
ATOM 993 C C . GLY A 1 138 ? 1.398 1.579 3.777 1.00 97.50 138 GLY A C 1
ATOM 994 O O . GLY A 1 138 ? 2.246 1.764 2.902 1.00 97.50 138 GLY A O 1
ATOM 995 N N . LEU A 1 139 ? 0.660 0.467 3.829 1.00 97.31 139 LEU A N 1
ATOM 996 C CA . LEU A 1 139 ? 0.778 -0.631 2.866 1.00 97.31 139 LEU A CA 1
ATOM 997 C C . LEU A 1 139 ? 0.307 -0.227 1.461 1.00 97.31 139 LEU A C 1
ATOM 999 O O . LEU A 1 139 ? 0.980 -0.535 0.480 1.00 97.31 139 LEU A O 1
ATOM 1003 N N . GLU A 1 140 ? -0.801 0.506 1.345 1.00 96.62 140 GLU A N 1
ATOM 1004 C CA . GLU A 1 140 ? -1.306 1.015 0.060 1.00 96.62 140 GLU A CA 1
ATOM 1005 C C . GLU A 1 140 ? -0.361 2.037 -0.581 1.00 96.62 140 GLU A C 1
ATOM 1007 O O . GLU A 1 140 ? -0.150 2.038 -1.801 1.00 96.62 140 GLU A O 1
ATOM 1012 N N . TYR A 1 141 ? 0.258 2.886 0.238 1.00 97.44 141 TYR A N 1
ATOM 1013 C CA . TYR A 1 141 ? 1.300 3.792 -0.221 1.00 97.44 141 TYR A CA 1
ATOM 1014 C C . TYR A 1 141 ? 2.515 3.012 -0.741 1.00 97.44 141 TYR A C 1
ATOM 1016 O O . TYR A 1 141 ? 2.986 3.278 -1.849 1.00 97.44 141 TYR A O 1
ATOM 1024 N N . GLY A 1 142 ? 2.962 1.988 -0.006 1.00 94.31 142 GLY A N 1
ATOM 1025 C CA . GLY A 1 142 ? 4.006 1.065 -0.459 1.00 94.31 142 GLY A CA 1
ATOM 1026 C C . GLY A 1 142 ? 3.658 0.384 -1.787 1.00 94.31 142 GLY A C 1
ATOM 1027 O O . GLY A 1 142 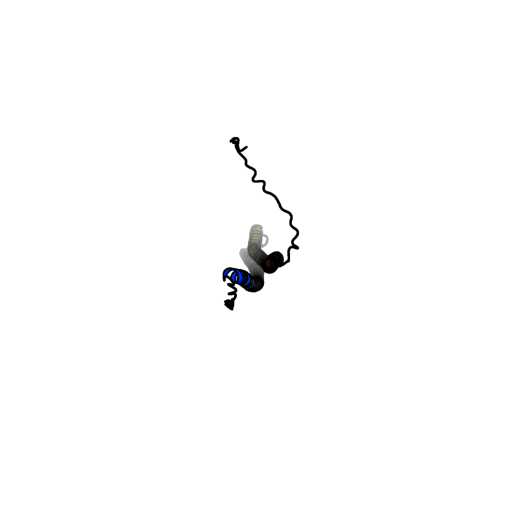? 4.470 0.382 -2.711 1.00 94.31 142 GLY A O 1
ATOM 1028 N N . ALA A 1 143 ? 2.422 -0.099 -1.934 1.00 95.56 143 ALA A N 1
ATOM 1029 C CA . ALA A 1 143 ? 1.929 -0.708 -3.169 1.00 95.56 143 ALA A CA 1
ATOM 1030 C C . ALA A 1 143 ? 1.970 0.271 -4.353 1.00 95.56 143 ALA A C 1
ATOM 1032 O O . ALA A 1 143 ? 2.345 -0.091 -5.472 1.00 95.56 143 ALA A O 1
ATOM 1033 N N . THR A 1 144 ? 1.608 1.531 -4.110 1.00 94.75 144 THR A N 1
ATOM 1034 C CA . THR A 1 144 ? 1.641 2.594 -5.121 1.00 94.75 144 THR A CA 1
ATOM 1035 C C . THR A 1 144 ? 3.072 2.917 -5.547 1.00 94.75 144 THR A C 1
ATOM 1037 O O . THR A 1 144 ? 3.341 3.027 -6.746 1.00 94.75 144 THR A O 1
ATOM 1040 N N . LEU A 1 145 ? 4.002 3.008 -4.592 1.00 93.88 145 LEU A N 1
ATOM 1041 C CA . LEU A 1 145 ? 5.423 3.201 -4.880 1.00 93.88 145 LEU A CA 1
ATOM 1042 C C . LEU A 1 145 ? 6.002 2.040 -5.690 1.00 93.88 145 LEU A C 1
ATOM 1044 O O . LEU A 1 145 ? 6.723 2.274 -6.659 1.00 93.88 145 LEU A O 1
ATOM 1048 N N . GLU A 1 146 ? 5.643 0.804 -5.352 1.00 92.25 146 GLU A N 1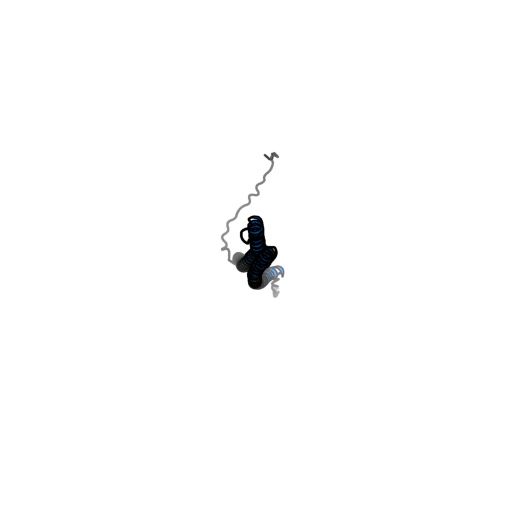
ATOM 1049 C CA . GLU A 1 146 ? 6.124 -0.384 -6.056 1.00 92.25 146 GLU A CA 1
ATOM 1050 C C . GLU A 1 146 ? 5.648 -0.392 -7.519 1.00 92.25 146 GLU A C 1
ATOM 1052 O O . GLU A 1 146 ? 6.436 -0.595 -8.447 1.00 92.25 146 GLU A O 1
ATOM 1057 N N . ARG A 1 147 ? 4.375 -0.050 -7.763 1.00 92.06 147 ARG A N 1
ATOM 1058 C CA . ARG A 1 147 ? 3.847 0.137 -9.127 1.00 92.06 147 ARG A CA 1
ATOM 1059 C C . ARG A 1 147 ? 4.562 1.246 -9.883 1.00 92.06 147 ARG A C 1
ATOM 1061 O O . ARG A 1 147 ? 4.873 1.070 -11.061 1.00 92.06 147 ARG A O 1
ATOM 1068 N N . ALA A 1 148 ? 4.825 2.377 -9.230 1.00 91.12 148 ALA A N 1
ATOM 1069 C CA . ALA A 1 148 ? 5.550 3.486 -9.838 1.00 91.12 148 ALA A CA 1
ATOM 1070 C C . ALA A 1 148 ? 6.983 3.071 -10.217 1.00 91.12 148 ALA A C 1
ATOM 1072 O O . ALA A 1 148 ? 7.432 3.351 -11.331 1.00 91.12 148 ALA A O 1
ATOM 1073 N N . GLY A 1 149 ? 7.668 2.323 -9.346 1.00 88.31 149 GLY A N 1
ATOM 1074 C CA . GLY A 1 149 ? 8.973 1.724 -9.626 1.00 88.31 149 GLY A CA 1
ATOM 1075 C C . GLY A 1 149 ? 8.931 0.756 -10.813 1.00 88.31 149 GLY A C 1
ATOM 1076 O O . GLY A 1 149 ? 9.764 0.840 -11.720 1.00 88.31 149 GLY A O 1
ATOM 1077 N N . GLY A 1 150 ? 7.910 -0.105 -10.873 1.00 87.94 150 GLY A N 1
ATOM 1078 C CA . GLY A 1 150 ? 7.666 -1.009 -11.997 1.00 87.94 150 GLY A CA 1
ATOM 1079 C C . GLY A 1 150 ? 7.416 -0.275 -13.320 1.00 87.94 150 GLY A C 1
ATOM 1080 O O . GLY A 1 150 ? 8.003 -0.623 -14.347 1.00 87.94 150 GLY A O 1
ATOM 1081 N N . ALA A 1 151 ? 6.602 0.783 -13.307 1.00 87.81 151 ALA A N 1
ATOM 1082 C CA . ALA A 1 151 ? 6.351 1.626 -14.475 1.00 87.81 151 ALA A CA 1
ATOM 1083 C C . ALA A 1 151 ? 7.624 2.353 -14.945 1.00 87.81 151 ALA A C 1
ATOM 1085 O O . ALA A 1 151 ? 7.907 2.397 -16.146 1.00 87.81 151 ALA A O 1
ATOM 1086 N N . GLY A 1 152 ? 8.437 2.848 -14.008 1.00 86.06 152 GLY A N 1
ATOM 1087 C CA . GLY A 1 152 ? 9.754 3.415 -14.299 1.00 86.06 152 GLY A CA 1
ATOM 1088 C C . GLY A 1 152 ? 10.692 2.399 -14.960 1.00 86.06 152 GLY A C 1
ATOM 1089 O O . GLY A 1 152 ? 11.350 2.716 -15.953 1.00 86.06 152 GLY A O 1
ATOM 1090 N N . ALA A 1 153 ? 10.694 1.150 -14.485 1.00 82.62 153 ALA A N 1
ATOM 1091 C CA . ALA A 1 153 ? 11.465 0.071 -15.097 1.00 82.62 153 ALA A CA 1
ATOM 1092 C C . ALA A 1 153 ? 11.004 -0.220 -16.536 1.00 82.62 153 ALA A C 1
ATOM 1094 O O . ALA A 1 153 ? 11.848 -0.350 -17.425 1.00 82.62 153 ALA A O 1
ATOM 1095 N N . LEU A 1 154 ? 9.689 -0.260 -16.796 1.00 84.38 154 LEU A N 1
ATOM 1096 C CA . LEU A 1 154 ? 9.146 -0.407 -18.155 1.00 84.38 154 LEU A CA 1
ATOM 1097 C C . LEU A 1 154 ? 9.601 0.724 -19.072 1.00 84.38 154 LEU A C 1
ATOM 1099 O O . LEU A 1 154 ? 10.042 0.461 -20.193 1.00 84.38 154 LEU A O 1
ATOM 1103 N N . PHE A 1 155 ? 9.517 1.969 -18.601 1.00 86.69 155 PHE A N 1
ATOM 1104 C CA . PHE A 1 155 ? 9.953 3.130 -19.367 1.00 86.69 155 PHE A CA 1
ATOM 1105 C C . PHE A 1 155 ? 11.445 3.046 -19.704 1.00 86.69 155 PHE A C 1
ATOM 1107 O O . PHE A 1 155 ? 11.822 3.191 -20.868 1.00 86.69 155 PHE A O 1
ATOM 1114 N N . ALA A 1 156 ? 12.288 2.716 -18.722 1.00 80.56 156 ALA A N 1
ATOM 1115 C CA . ALA A 1 156 ? 13.719 2.512 -18.928 1.00 80.56 156 ALA A CA 1
ATOM 1116 C C . ALA A 1 156 ? 14.001 1.385 -19.938 1.00 80.56 156 ALA A C 1
ATOM 1118 O O . ALA A 1 156 ? 14.821 1.552 -20.841 1.00 80.56 156 ALA A O 1
ATOM 1119 N N . GLY A 1 157 ? 13.276 0.265 -19.856 1.00 81.00 157 GLY A N 1
ATOM 1120 C CA . GLY A 1 157 ? 13.390 -0.840 -20.812 1.00 81.00 157 GLY A CA 1
ATOM 1121 C C . GLY A 1 157 ? 12.980 -0.450 -22.236 1.00 81.00 157 GLY A C 1
ATOM 1122 O O . GLY A 1 157 ? 13.648 -0.813 -23.205 1.00 81.00 157 GLY A O 1
ATOM 1123 N N . GLN A 1 158 ? 11.912 0.336 -22.390 1.00 82.12 158 GLN A N 1
ATOM 1124 C CA . GLN A 1 158 ? 11.488 0.856 -23.693 1.00 82.12 158 GLN A CA 1
ATOM 1125 C C . GLN A 1 158 ? 12.488 1.864 -24.265 1.00 82.12 158 GLN A C 1
ATOM 1127 O O . GLN A 1 158 ? 12.797 1.807 -25.460 1.00 82.12 158 GLN A O 1
ATOM 1132 N N . ALA A 1 159 ? 13.018 2.758 -23.429 1.00 80.44 159 ALA A N 1
ATOM 1133 C CA . ALA A 1 159 ? 14.064 3.698 -23.808 1.00 80.44 159 ALA A CA 1
ATOM 1134 C C . ALA A 1 159 ? 15.323 2.955 -24.275 1.00 80.44 159 ALA A C 1
ATOM 1136 O O . ALA A 1 159 ? 15.841 3.250 -25.351 1.00 80.44 159 ALA A O 1
ATOM 1137 N N . ALA A 1 160 ? 15.742 1.919 -23.546 1.00 75.88 160 ALA A N 1
ATOM 1138 C CA . ALA A 1 160 ? 16.868 1.072 -23.917 1.00 75.88 160 ALA A CA 1
ATOM 1139 C C . ALA A 1 160 ? 16.630 0.326 -25.242 1.00 75.88 160 ALA A C 1
ATOM 1141 O O . ALA A 1 160 ? 17.505 0.291 -26.107 1.00 75.88 160 ALA A O 1
ATOM 1142 N N . ARG A 1 161 ? 15.414 -0.185 -25.478 1.00 79.00 161 ARG A N 1
ATOM 1143 C CA . ARG A 1 161 ? 15.041 -0.800 -26.764 1.00 79.00 161 ARG A CA 1
ATOM 1144 C C . ARG A 1 161 ? 15.107 0.197 -27.924 1.00 79.00 161 ARG A C 1
ATOM 1146 O O . ARG A 1 161 ? 15.559 -0.162 -29.012 1.00 79.00 161 ARG A O 1
ATOM 1153 N N . ARG A 1 162 ? 14.656 1.440 -27.718 1.00 80.88 162 ARG A N 1
ATOM 1154 C CA . ARG A 1 162 ? 14.757 2.517 -28.721 1.00 80.88 162 ARG A CA 1
ATOM 1155 C C . ARG A 1 162 ? 16.213 2.910 -28.972 1.00 80.88 162 ARG A C 1
ATOM 1157 O O . ARG A 1 162 ? 16.596 3.021 -30.133 1.00 80.88 162 ARG A O 1
ATOM 1164 N N . ALA A 1 163 ? 17.016 3.040 -27.918 1.00 77.06 163 ALA A N 1
ATOM 1165 C CA . ALA A 1 163 ? 18.444 3.326 -28.006 1.00 77.06 163 ALA A CA 1
ATOM 1166 C C . ALA A 1 163 ? 19.212 2.213 -28.737 1.00 77.06 163 ALA A C 1
ATOM 1168 O O . ALA A 1 163 ? 20.014 2.499 -29.617 1.00 77.06 163 ALA A O 1
ATOM 1169 N N . GLY A 1 164 ? 18.916 0.940 -28.459 1.00 73.94 164 GLY A N 1
ATOM 1170 C CA . GLY A 1 164 ? 19.516 -0.191 -29.174 1.00 73.94 164 GLY A CA 1
ATOM 1171 C C . GLY A 1 164 ? 19.152 -0.211 -30.662 1.00 73.94 164 GLY A C 1
ATOM 1172 O O . GLY A 1 164 ? 19.996 -0.494 -31.509 1.00 73.94 164 GLY A O 1
ATOM 1173 N N . ARG A 1 165 ? 17.911 0.157 -31.013 1.00 76.56 165 ARG A N 1
ATOM 1174 C CA . ARG A 1 165 ? 17.485 0.294 -32.418 1.00 76.56 165 ARG A CA 1
ATOM 1175 C C . ARG A 1 165 ? 18.177 1.454 -33.130 1.00 76.56 165 ARG A C 1
ATOM 1177 O O . ARG A 1 165 ? 18.591 1.279 -34.273 1.00 76.56 165 ARG A O 1
ATOM 1184 N N . SER A 1 166 ? 18.297 2.614 -32.486 1.00 74.12 166 SER A N 1
ATOM 1185 C CA . SER A 1 166 ? 18.959 3.780 -33.079 1.00 74.12 166 SER A CA 1
ATOM 1186 C C . SER A 1 166 ? 20.472 3.594 -33.177 1.00 74.12 166 SER A C 1
ATOM 1188 O O . SER A 1 166 ? 21.052 3.985 -34.185 1.00 74.12 166 SER A O 1
ATOM 1190 N N . ALA A 1 167 ? 21.104 2.938 -32.200 1.00 71.62 167 ALA A N 1
ATOM 1191 C CA . ALA A 1 167 ? 22.506 2.533 -32.268 1.00 71.62 167 ALA A CA 1
ATOM 1192 C C . ALA A 1 167 ? 22.747 1.579 -33.447 1.00 71.62 167 ALA A C 1
ATOM 1194 O O . ALA A 1 167 ? 23.587 1.866 -34.293 1.00 71.62 167 ALA A O 1
ATOM 1195 N N . ALA A 1 168 ? 21.919 0.540 -33.595 1.00 68.62 168 ALA A N 1
ATOM 1196 C CA . ALA A 1 168 ? 22.003 -0.376 -34.731 1.00 68.62 168 ALA A CA 1
ATOM 1197 C C . ALA A 1 168 ? 21.777 0.326 -36.085 1.00 68.62 168 ALA A C 1
ATOM 1199 O O . ALA A 1 168 ? 22.441 0.002 -37.068 1.00 68.62 168 ALA A O 1
ATOM 1200 N N . ALA A 1 169 ? 20.864 1.301 -36.152 1.00 72.06 169 ALA A N 1
ATOM 1201 C CA . ALA A 1 169 ? 20.645 2.105 -37.356 1.00 72.06 169 ALA A CA 1
ATOM 1202 C C . ALA A 1 169 ? 21.848 3.008 -37.675 1.00 72.06 169 ALA A C 1
ATOM 1204 O O . ALA A 1 169 ? 22.261 3.079 -38.829 1.00 72.06 169 ALA A O 1
ATOM 1205 N N . ARG A 1 170 ? 22.449 3.645 -36.660 1.00 71.50 170 ARG A N 1
ATOM 1206 C CA . ARG A 1 170 ? 23.683 4.431 -36.807 1.00 71.50 170 ARG A CA 1
ATOM 1207 C C . ARG A 1 170 ? 24.844 3.566 -37.272 1.00 71.50 170 ARG A C 1
ATOM 1209 O O . ARG A 1 170 ? 25.521 3.976 -38.199 1.00 71.50 170 ARG A O 1
ATOM 1216 N N . SER A 1 171 ? 25.027 2.373 -36.707 1.00 67.31 171 SER A N 1
ATOM 1217 C CA . SER A 1 171 ? 26.068 1.437 -37.146 1.00 67.31 171 SER A CA 1
ATOM 1218 C C . SER A 1 171 ? 25.889 1.015 -38.605 1.00 67.31 171 SER A C 1
ATOM 1220 O O . SER A 1 171 ? 26.869 0.893 -39.328 1.00 67.31 171 SER A O 1
ATOM 1222 N N . ARG A 1 172 ? 24.646 0.843 -39.075 1.00 67.25 172 ARG A N 1
ATOM 1223 C CA . ARG A 1 172 ? 24.363 0.563 -40.495 1.00 67.25 172 ARG A CA 1
ATOM 1224 C C . ARG A 1 172 ? 24.620 1.772 -41.395 1.00 67.25 172 ARG A C 1
ATOM 1226 O O . ARG A 1 172 ? 25.171 1.604 -42.475 1.00 67.25 172 ARG A O 1
ATOM 1233 N N . LEU A 1 173 ? 24.242 2.973 -40.958 1.00 71.81 173 LEU A N 1
ATOM 1234 C CA . LEU A 1 173 ? 24.501 4.215 -41.693 1.00 71.81 173 LEU A CA 1
ATOM 1235 C C . LEU A 1 173 ? 25.993 4.546 -41.755 1.00 71.81 173 LEU A C 1
ATOM 1237 O O . LEU A 1 173 ? 26.468 4.949 -42.808 1.00 71.81 173 LEU A O 1
ATOM 1241 N N . SER A 1 174 ? 26.744 4.341 -40.670 1.00 69.06 174 SER A N 1
ATOM 1242 C CA . SER A 1 174 ? 28.197 4.509 -40.670 1.00 69.06 174 SER A CA 1
ATOM 1243 C C . SER A 1 174 ? 28.867 3.461 -41.549 1.00 69.06 174 SER A C 1
ATOM 1245 O O . SER A 1 174 ? 29.727 3.827 -42.334 1.00 69.06 174 SER A O 1
ATOM 1247 N N . ALA A 1 175 ? 28.429 2.196 -41.495 1.00 63.22 175 ALA A N 1
ATOM 1248 C CA . ALA A 1 175 ? 28.921 1.147 -42.392 1.00 63.22 175 ALA A CA 1
ATOM 1249 C C . ALA A 1 175 ? 28.689 1.508 -43.867 1.00 63.22 175 ALA A C 1
ATOM 1251 O O . ALA A 1 175 ? 29.587 1.374 -44.693 1.00 63.22 175 ALA A O 1
ATOM 1252 N N . ALA A 1 176 ? 27.492 2.008 -44.191 1.00 66.25 176 ALA A N 1
ATOM 1253 C CA . ALA A 1 176 ? 27.150 2.470 -45.532 1.00 66.25 176 ALA A CA 1
ATOM 1254 C C . ALA A 1 176 ? 27.962 3.708 -45.944 1.00 66.25 176 ALA A C 1
ATOM 1256 O O . ALA A 1 176 ? 28.417 3.772 -47.079 1.00 66.25 176 ALA A O 1
ATOM 1257 N N . GLY A 1 177 ? 28.184 4.656 -45.028 1.00 65.25 177 GLY A N 1
ATOM 1258 C CA . GLY A 1 177 ? 29.042 5.822 -45.238 1.00 65.25 177 GLY A CA 1
ATOM 1259 C C . GLY A 1 177 ? 30.490 5.427 -45.517 1.00 65.25 177 GLY A C 1
ATOM 1260 O O . GLY A 1 177 ? 31.048 5.871 -46.509 1.00 65.25 177 GLY A O 1
ATOM 1261 N N . THR A 1 178 ? 31.063 4.515 -44.729 1.00 66.19 178 THR A N 1
ATOM 1262 C CA . THR A 1 178 ? 32.419 3.987 -44.948 1.00 66.19 178 THR A CA 1
ATOM 1263 C C . THR A 1 178 ? 32.528 3.206 -46.260 1.00 66.19 178 THR A C 1
ATOM 1265 O O . THR A 1 178 ? 33.545 3.300 -46.940 1.00 66.19 178 THR A O 1
ATOM 1268 N N . LEU A 1 179 ? 31.484 2.476 -46.669 1.00 60.88 179 LEU A N 1
ATOM 1269 C CA . LEU A 1 179 ? 31.429 1.836 -47.990 1.00 60.88 179 LEU A CA 1
ATOM 1270 C C . LEU A 1 179 ? 31.345 2.853 -49.134 1.00 60.88 179 LEU A C 1
ATOM 1272 O O . LEU A 1 179 ? 32.002 2.673 -50.154 1.00 60.88 179 LEU A O 1
ATOM 1276 N N . LEU A 1 180 ? 30.564 3.922 -48.975 1.00 65.56 180 LEU A N 1
ATOM 1277 C CA . LEU A 1 180 ? 30.456 5.008 -49.952 1.00 65.56 180 LEU A CA 1
ATOM 1278 C C . LEU A 1 180 ? 31.751 5.815 -50.060 1.00 65.56 180 LEU A C 1
ATOM 1280 O O . LEU A 1 180 ? 32.130 6.179 -51.162 1.00 65.56 180 LEU A O 1
ATOM 1284 N N . GLU A 1 181 ? 32.437 6.065 -48.949 1.00 61.06 181 GLU A N 1
ATOM 1285 C CA . GLU A 1 181 ? 33.704 6.804 -48.881 1.00 61.06 181 GLU A CA 1
ATOM 1286 C C . GLU A 1 181 ? 34.889 5.949 -49.377 1.00 61.06 181 GLU A C 1
ATOM 1288 O O . GLU A 1 181 ? 35.756 6.414 -50.120 1.00 61.06 181 GLU A O 1
ATOM 1293 N N . GLY A 1 182 ? 34.885 4.649 -49.067 1.00 59.94 182 GLY A N 1
ATOM 1294 C CA . GLY A 1 182 ? 35.809 3.672 -49.651 1.00 59.94 182 GLY A CA 1
ATOM 1295 C C . GLY A 1 182 ? 35.563 3.438 -51.148 1.00 59.94 182 GLY A C 1
ATOM 1296 O O . GLY A 1 182 ? 36.502 3.296 -51.926 1.00 59.94 182 GLY A O 1
ATOM 1297 N N . GLY A 1 183 ? 34.300 3.452 -51.581 1.00 58.53 183 GLY A N 1
ATOM 1298 C CA . GLY A 1 183 ? 33.914 3.327 -52.987 1.00 58.53 183 GLY A CA 1
ATOM 1299 C C . GLY A 1 183 ? 34.167 4.598 -53.799 1.00 58.53 183 GLY A C 1
ATOM 1300 O O . GLY A 1 183 ? 34.609 4.513 -54.943 1.00 58.53 183 GLY A O 1
ATOM 1301 N N . SER A 1 184 ? 33.947 5.780 -53.216 1.00 58.25 184 SER A N 1
ATOM 1302 C CA . SER A 1 184 ? 34.200 7.070 -53.866 1.00 58.25 184 SER A CA 1
ATOM 1303 C C . SER A 1 184 ? 35.688 7.378 -53.981 1.00 58.25 184 SER A C 1
ATOM 1305 O O . SER A 1 184 ? 36.094 7.951 -54.983 1.00 58.25 184 SER A O 1
ATOM 1307 N N . SER A 1 185 ? 36.519 6.955 -53.024 1.00 57.12 185 SER A N 1
ATOM 1308 C CA . SER A 1 185 ? 37.981 7.077 -53.127 1.00 57.12 185 SER A CA 1
ATOM 1309 C C . SER A 1 185 ? 38.574 6.159 -54.203 1.00 57.12 185 SER A C 1
ATOM 1311 O O . SER A 1 185 ? 39.494 6.566 -54.911 1.00 57.12 185 SER A O 1
ATOM 1313 N N . LEU A 1 186 ? 38.004 4.966 -54.415 1.00 57.25 186 LEU A N 1
ATOM 1314 C CA . LEU A 1 186 ? 38.326 4.124 -55.573 1.00 57.25 186 LEU A CA 1
ATOM 1315 C C . LEU A 1 186 ? 37.806 4.735 -56.877 1.00 57.25 186 LEU A C 1
ATOM 1317 O O . LEU A 1 186 ? 38.546 4.803 -57.853 1.00 57.25 186 LEU A O 1
ATOM 1321 N N . PHE A 1 187 ? 36.574 5.244 -56.899 1.00 57.44 187 PHE A N 1
ATOM 1322 C CA . PHE A 1 187 ? 36.041 5.927 -58.076 1.00 57.44 187 PHE A CA 1
ATOM 1323 C C . PHE A 1 187 ? 36.854 7.181 -58.421 1.00 57.44 187 PHE A C 1
ATOM 1325 O O . PHE A 1 187 ? 37.139 7.403 -59.582 1.00 57.44 187 PHE A O 1
ATOM 1332 N N . ALA A 1 188 ? 37.322 7.960 -57.450 1.00 60.00 188 ALA A N 1
ATOM 1333 C CA . ALA A 1 188 ? 38.188 9.112 -57.692 1.00 60.00 188 ALA A CA 1
ATOM 1334 C C . ALA A 1 188 ? 39.585 8.709 -58.200 1.00 60.00 188 ALA A C 1
ATOM 1336 O O . ALA A 1 188 ? 40.179 9.437 -58.986 1.00 60.00 188 ALA A O 1
ATOM 1337 N N . LYS A 1 189 ? 40.102 7.543 -57.786 1.00 59.28 189 LYS A N 1
ATOM 1338 C CA . LYS A 1 189 ? 41.401 7.013 -58.240 1.00 59.28 189 LYS A CA 1
ATOM 1339 C C . LYS A 1 189 ? 41.330 6.337 -59.622 1.00 59.28 189 LYS A C 1
ATOM 1341 O O . LYS A 1 189 ? 42.351 6.261 -60.298 1.00 59.28 189 LYS A O 1
ATOM 1346 N N . TYR A 1 190 ? 40.157 5.846 -60.035 1.00 54.31 190 TYR A N 1
ATOM 1347 C CA . TYR A 1 190 ? 39.950 5.098 -61.289 1.00 54.31 190 TYR A CA 1
ATOM 1348 C C . TYR A 1 190 ? 39.010 5.772 -62.299 1.00 54.31 190 TYR A C 1
ATOM 1350 O O . TYR A 1 190 ? 38.903 5.304 -63.433 1.00 54.31 190 TYR A O 1
ATOM 1358 N N . SER A 1 191 ? 38.338 6.861 -61.929 1.00 45.25 191 SER A N 1
ATOM 1359 C CA . SER A 1 191 ? 37.655 7.727 -62.882 1.00 45.25 191 SER A CA 1
ATOM 1360 C C . SER A 1 191 ? 38.740 8.452 -63.672 1.00 45.25 191 SER A C 1
ATOM 1362 O O . SER A 1 191 ? 39.577 9.119 -63.062 1.00 45.25 191 SER A O 1
ATOM 1364 N N . PRO A 1 192 ? 38.772 8.321 -65.006 1.00 46.34 192 PRO A N 1
ATOM 1365 C CA . PRO A 1 192 ? 39.736 9.039 -65.812 1.00 46.34 192 PRO A CA 1
ATOM 1366 C C . PRO A 1 192 ? 39.461 10.532 -65.638 1.00 46.34 192 PRO A C 1
ATOM 1368 O O . PRO A 1 192 ? 38.441 11.043 -66.101 1.00 46.34 192 PRO A O 1
ATOM 1371 N N . GLU A 1 193 ? 40.358 11.248 -64.962 1.00 49.12 193 GLU A N 1
ATOM 1372 C CA . GLU A 1 193 ? 40.533 12.658 -65.275 1.00 49.12 193 GLU A CA 1
ATOM 1373 C C . GLU A 1 193 ? 40.798 12.713 -66.781 1.00 49.12 193 GLU A C 1
ATOM 1375 O O . GLU A 1 193 ? 41.816 12.214 -67.268 1.00 49.12 193 GLU A O 1
ATOM 1380 N N . SER A 1 194 ? 39.859 13.273 -67.544 1.00 44.56 194 SER A N 1
ATOM 1381 C CA . SER A 1 194 ? 40.176 13.766 -68.877 1.00 44.56 194 SER A CA 1
ATOM 1382 C C . SER A 1 194 ? 41.444 14.616 -68.742 1.00 44.56 194 SER A C 1
ATOM 1384 O O . SER A 1 194 ? 41.438 15.551 -67.937 1.00 44.56 194 SER A O 1
ATOM 1386 N N . PRO A 1 195 ? 42.529 14.330 -69.482 1.00 48.62 195 PRO A N 1
ATOM 1387 C CA . PRO A 1 195 ? 43.744 15.117 -69.398 1.00 48.62 195 PRO A CA 1
ATOM 1388 C C . PRO A 1 195 ? 43.441 16.491 -69.991 1.00 48.62 195 PRO A C 1
ATOM 1390 O O . PRO A 1 195 ? 43.489 16.688 -71.200 1.00 48.62 195 PRO A O 1
ATOM 1393 N N . THR A 1 196 ? 43.081 17.455 -69.149 1.00 45.50 196 THR A N 1
ATOM 1394 C CA . THR A 1 196 ? 43.075 18.865 -69.531 1.00 45.50 196 THR A CA 1
ATOM 1395 C C . THR A 1 196 ? 44.046 19.571 -68.613 1.00 45.50 196 THR A C 1
ATOM 1397 O O . THR A 1 196 ? 43.760 19.851 -67.452 1.00 45.50 196 THR A O 1
ATOM 1400 N N . GLY A 1 197 ? 45.248 19.780 -69.148 1.00 50.69 197 GLY A N 1
ATOM 1401 C CA . GLY A 1 197 ? 46.289 20.548 -68.499 1.00 50.69 197 GLY A CA 1
ATOM 1402 C C . GLY A 1 197 ? 45.784 21.926 -68.079 1.00 50.69 197 GLY A C 1
ATOM 1403 O O . GLY A 1 197 ? 45.167 22.652 -68.853 1.00 50.69 197 GLY A O 1
ATOM 1404 N N . GLY A 1 198 ? 46.107 22.287 -66.846 1.00 40.16 198 GLY A N 1
ATOM 1405 C CA . GLY A 1 198 ? 45.991 23.633 -66.316 1.00 40.16 198 GLY A CA 1
ATOM 1406 C C . GLY A 1 198 ? 47.091 23.802 -65.287 1.00 40.16 198 GLY A C 1
ATOM 1407 O O . GLY A 1 198 ? 46.902 23.489 -64.116 1.00 40.16 198 GLY A O 1
ATOM 1408 N N . GLY A 1 199 ? 48.275 24.216 -65.739 1.00 50.41 199 GLY A N 1
ATOM 1409 C CA . GLY A 1 199 ? 49.391 24.510 -64.852 1.00 50.41 199 GLY A CA 1
ATOM 1410 C C . GLY A 1 199 ? 48.985 25.556 -63.817 1.00 50.41 199 GLY A C 1
ATOM 1411 O O . GLY A 1 199 ? 48.700 26.697 -64.169 1.00 50.41 199 GLY A O 1
ATOM 1412 N N . SER A 1 200 ? 48.991 25.186 -62.536 1.00 44.78 200 SER A N 1
ATOM 1413 C CA . SER A 1 200 ? 49.067 26.167 -61.458 1.00 44.78 200 SER A CA 1
ATOM 1414 C C . SER A 1 200 ? 50.534 26.344 -61.102 1.00 44.78 200 SER A C 1
ATOM 1416 O O . SER A 1 200 ? 51.119 25.651 -60.271 1.00 44.78 200 SER A O 1
ATOM 1418 N N . THR A 1 201 ? 51.134 27.245 -61.868 1.00 48.91 201 THR A N 1
ATOM 1419 C CA . THR A 1 201 ? 52.428 27.868 -61.652 1.00 48.91 201 THR A CA 1
ATOM 1420 C C . THR A 1 201 ? 52.617 28.266 -60.189 1.00 48.91 201 THR A C 1
ATOM 1422 O O . THR A 1 201 ? 51.780 28.932 -59.584 1.00 48.91 201 THR A O 1
ATOM 1425 N N . TYR A 1 202 ? 53.770 27.868 -59.663 1.00 44.62 202 TYR A N 1
ATOM 1426 C CA . TYR A 1 202 ? 54.430 28.346 -58.458 1.00 44.62 202 TYR A CA 1
ATOM 1427 C C . TYR A 1 202 ? 54.029 29.759 -58.004 1.00 44.62 202 TYR A C 1
ATOM 1429 O O . TYR A 1 202 ? 54.354 30.745 -58.659 1.00 44.62 202 TYR A O 1
ATOM 1437 N N . TYR A 1 203 ? 53.506 29.859 -56.783 1.00 41.66 203 TYR A N 1
ATOM 1438 C CA . TYR A 1 203 ? 53.842 30.969 -55.893 1.00 41.66 203 TYR A CA 1
ATOM 1439 C C . TYR A 1 203 ? 54.210 30.413 -54.519 1.00 41.66 203 TYR A C 1
ATOM 1441 O O . TYR A 1 203 ? 53.397 30.334 -53.599 1.00 41.66 203 TYR A O 1
ATOM 1449 N N . THR A 1 204 ? 55.486 30.061 -54.355 1.00 50.25 204 THR A N 1
ATOM 1450 C CA . THR A 1 204 ? 56.123 30.094 -53.039 1.00 50.25 204 THR A CA 1
ATOM 1451 C C . THR A 1 204 ? 56.118 31.548 -52.573 1.00 50.25 204 THR A C 1
ATOM 1453 O O . THR A 1 204 ? 56.958 32.366 -52.950 1.00 50.25 204 THR A O 1
ATOM 1456 N N . ARG A 1 205 ? 55.120 31.914 -51.763 1.00 40.50 205 ARG A N 1
ATOM 1457 C CA . ARG A 1 205 ? 55.080 33.217 -51.099 1.00 40.50 205 ARG A CA 1
ATOM 1458 C C . ARG A 1 205 ? 56.208 33.260 -50.071 1.00 40.50 205 ARG A C 1
ATOM 1460 O O . ARG A 1 205 ? 56.069 32.818 -48.937 1.00 40.50 205 ARG A O 1
ATOM 1467 N N . ARG A 1 206 ? 57.346 33.802 -50.493 1.00 48.34 206 ARG A N 1
ATOM 1468 C CA . ARG A 1 206 ? 58.467 34.218 -49.650 1.00 48.34 206 ARG A CA 1
ATOM 1469 C C . ARG A 1 206 ? 57.985 35.307 -48.683 1.00 48.34 206 ARG A C 1
ATOM 1471 O O . ARG A 1 206 ? 58.076 36.488 -48.999 1.00 48.34 206 ARG A O 1
ATOM 1478 N N . SER A 1 207 ? 57.479 34.943 -47.504 1.00 47.16 207 SER A N 1
ATOM 1479 C CA . SER A 1 207 ? 57.285 35.904 -46.412 1.00 47.16 207 SER A CA 1
ATOM 1480 C C . SER A 1 207 ? 58.613 36.097 -45.679 1.00 47.16 207 SER A C 1
ATOM 1482 O O . SER A 1 207 ? 58.911 35.440 -44.682 1.00 47.16 207 SER A O 1
ATOM 1484 N N . SER A 1 208 ? 59.447 36.984 -46.218 1.00 47.41 208 SER A N 1
ATOM 1485 C CA . SER A 1 208 ? 60.542 37.571 -45.454 1.00 47.41 208 SER A CA 1
ATOM 1486 C C . SER A 1 208 ? 59.974 38.648 -44.534 1.00 47.41 208 SER A C 1
ATOM 1488 O O . SER A 1 208 ? 59.284 39.544 -45.008 1.00 47.41 208 SER A O 1
ATOM 1490 N N . ARG A 1 209 ? 60.355 38.562 -43.254 1.00 49.75 209 ARG A N 1
ATOM 1491 C CA . ARG A 1 209 ? 60.403 39.644 -42.258 1.00 49.75 209 ARG A CA 1
ATOM 1492 C C . ARG A 1 209 ? 59.087 40.316 -41.863 1.00 49.75 209 ARG A C 1
ATOM 1494 O O . ARG A 1 209 ? 58.515 41.098 -42.606 1.00 49.75 209 ARG A O 1
ATOM 1501 N N . GLY A 1 210 ? 58.782 40.204 -40.571 1.00 46.09 210 GLY A N 1
ATOM 1502 C CA . GLY A 1 210 ? 58.219 41.343 -39.852 1.00 46.09 210 GLY A CA 1
ATOM 1503 C C . GLY A 1 210 ? 57.372 40.990 -38.643 1.00 46.09 210 GLY A C 1
ATOM 1504 O O . GLY A 1 210 ? 56.168 40.851 -38.769 1.00 46.09 210 GLY A O 1
ATOM 1505 N N . GLY A 1 211 ? 57.999 40.975 -37.466 1.00 47.78 211 GLY A N 1
ATOM 1506 C CA . GLY A 1 211 ? 57.395 41.633 -36.307 1.00 47.78 211 GLY A CA 1
ATOM 1507 C C . GLY A 1 211 ? 56.386 40.835 -35.487 1.00 47.78 211 GLY A C 1
ATOM 1508 O O . GLY A 1 211 ? 55.184 40.887 -35.699 1.00 47.78 211 GLY A O 1
ATOM 1509 N N . VAL A 1 212 ? 56.920 40.223 -34.434 1.00 52.22 212 VAL A N 1
ATOM 1510 C CA . VAL A 1 212 ? 56.304 40.054 -33.112 1.00 52.22 212 VAL A CA 1
ATOM 1511 C C . VAL A 1 212 ? 55.331 41.192 -32.767 1.00 52.22 212 VAL A C 1
ATOM 1513 O O . VAL A 1 212 ? 55.728 42.354 -32.844 1.00 52.22 212 VAL A O 1
ATOM 1516 N N . ARG A 1 213 ? 54.139 40.861 -32.248 1.00 50.22 213 ARG A N 1
ATOM 1517 C CA . ARG A 1 213 ? 53.537 41.531 -31.077 1.00 50.22 213 ARG A CA 1
ATOM 1518 C C . ARG A 1 213 ? 52.381 40.714 -30.490 1.00 50.22 213 ARG A C 1
ATOM 1520 O O . ARG A 1 213 ? 51.483 40.266 -31.189 1.00 50.22 213 ARG A O 1
ATOM 1527 N N . ARG A 1 214 ? 52.503 40.507 -29.177 1.00 53.69 214 ARG A N 1
ATOM 1528 C CA . ARG A 1 214 ? 51.550 39.902 -28.239 1.00 53.69 214 ARG A CA 1
ATOM 1529 C C . ARG A 1 214 ? 50.304 40.778 -28.054 1.00 53.69 214 ARG A C 1
ATOM 1531 O O . ARG A 1 214 ? 50.358 41.942 -28.417 1.00 53.69 214 ARG A O 1
ATOM 1538 N N . TYR A 1 215 ? 49.280 40.203 -27.416 1.00 48.59 215 TYR A N 1
ATOM 1539 C CA . TYR A 1 215 ? 48.392 40.700 -26.333 1.00 48.59 215 TYR A CA 1
ATOM 1540 C C . TYR A 1 215 ? 47.002 40.078 -26.549 1.00 48.59 215 TYR A C 1
ATOM 1542 O O . TYR A 1 215 ? 46.594 39.919 -27.689 1.00 48.59 215 TYR A O 1
ATOM 1550 N N . SER A 1 216 ? 46.164 39.766 -25.567 1.00 49.50 216 SER A N 1
ATOM 1551 C CA . SER A 1 216 ? 46.208 39.454 -24.129 1.00 49.50 216 SER A CA 1
ATOM 1552 C C . SER A 1 216 ? 44.736 39.212 -23.777 1.00 49.50 216 SER A C 1
ATOM 1554 O O . SER A 1 216 ? 43.867 39.844 -24.371 1.00 49.50 216 SER A O 1
ATOM 1556 N N . TYR A 1 217 ? 44.464 38.308 -22.842 1.00 46.72 217 TYR A N 1
ATOM 1557 C CA . TYR A 1 217 ? 43.121 38.033 -22.336 1.00 46.72 217 TYR A CA 1
ATOM 1558 C C . TYR A 1 217 ? 42.461 39.279 -21.730 1.00 46.72 217 TYR A C 1
ATOM 1560 O O . TYR A 1 217 ? 43.133 40.077 -21.069 1.00 46.72 217 TYR A O 1
ATOM 1568 N N . GLY A 1 218 ? 41.146 39.355 -21.929 1.00 53.44 218 GLY A N 1
ATOM 1569 C CA . GLY A 1 218 ? 40.150 40.116 -21.182 1.00 53.44 218 GLY A CA 1
ATOM 1570 C C . GLY A 1 218 ? 38.830 39.378 -21.325 1.00 53.44 218 GLY A C 1
ATOM 1571 O O . GLY A 1 218 ? 38.439 39.164 -22.494 1.00 53.44 218 GLY A O 1
#

Organism: NCBI:txid412755

pLDDT: mean 74.46, std 21.02, range [35.53, 98.25]

Sequence (218 aa):
MTGIETGIMLGTYAVTAGDVMMVASTLIGVVGQMQQASAQQAAGQAQAAAAAHRAAIANRQAQVMEQQAGQERAVSQRAAQEERRRGRFVSSRVQALSAASGAGALDPTIVGILGDIGTEEETRALTALYEGEERARGLEYGATLERAGGAGALFAGQAARRAGRSAAARSRLSAAGTLLEGGSSLFAKYSPESPTGGGSTYYTRRSSRGGVRRYSYG

Secondary structure (DSSP, 8-state):
----------------HHHHHHHHHHHHHHHHHHHHHHHHHHHHHHHHHHHHHHHHHHHHHHHHHHHHHHHHHHHHHHHHHHHHHHHHHHHHHHHHHHHHTT--TT-HHHHHHHHHHHHHHHHHHHHHHHHHHHHHHHHHHHHHHHHHHHHHHHHHHHHHHHHHHHHHHHHHHHHHHHHHHHHHHHHHHHS---------------------------

Radius of gyration: 46.32 Å; chains: 1; bounding box: 108×54×135 Å

Foldseek 3Di:
DDDDDPDPPPPPPCPPPVVVVLVVVLVVLLVVLLVVLVVLLVVLVVLLVVLLVLLVVLLVLLVVLLVVLVVLLVVLQVQLVVLLVVLVVVLVVLQVVCVVVVNPSPDVVSVVVNVVSVVVSNVSSVVSNVVSNVSSVVSNVSSVVSNVVSVVSNVVSVVSSVVSNVSSVVSNVVSVVSVVVSVVVVCVVPVDPPPDDDDPDDDPPPPPDDDDDDDDDD